Protein AF-A0A6A8G3Y4-F1 (afdb_monomer)

InterPro domains:
  IPR048687 Uncharacterized motility-related protein HVO_2248-like [PF21535] (14-264)

Foldseek 3Di:
DDDDPPDCPADCVLLPQKKKKFFQADLVSLQVVLVVLLLLLVLLLQLLVLLLDLVHANLVSVVSSLVSVLVVLVVVLCVLPNPCLVVLCVCVVVVVDDDQSNSVSSNSVNLSVVSVCQSPDAFKKFKWKWKFALTIIIIRTWIKGGFFWPAKQKAFGLVLDPDDDDPVVSVVVSVRRSVSSNVVSVVSNVLSVLSCVQSPNPVPDDSVNNRIWIKIKMWHHHRGMIIIDMDTDTDDNPPDPDGDDRIGMDGHDVSVVVCCVRIHDPPMDID

pLDDT: mean 90.04, std 11.28, range [30.64, 98.56]

Nearest PDB structures (foldseek):
  2yin-assembly1_B  TM=1.792E-01  e=3.683E+00  Homo sapiens

Organism: NCBI:txid2666143

Structure (mmCIF, N/CA/C/O backbone):
data_AF-A0A6A8G3Y4-F1
#
_entry.id   AF-A0A6A8G3Y4-F1
#
loop_
_atom_site.group_PDB
_atom_site.id
_atom_site.type_symbol
_atom_site.label_atom_id
_atom_site.label_alt_id
_atom_site.label_comp_id
_atom_site.label_asym_id
_atom_site.label_entity_id
_atom_site.label_seq_id
_atom_site.pdbx_PDB_ins_code
_atom_site.Cartn_x
_atom_site.Cartn_y
_atom_site.Cartn_z
_atom_site.occupancy
_atom_site.B_iso_or_equiv
_atom_site.auth_seq_id
_atom_site.auth_comp_id
_atom_site.auth_asym_id
_atom_site.auth_atom_id
_atom_site.pdbx_PDB_model_num
ATOM 1 N N . MET A 1 1 ? 22.572 -28.508 24.558 1.00 32.47 1 MET A N 1
ATOM 2 C CA . MET A 1 1 ? 21.225 -27.912 24.618 1.00 32.47 1 MET A CA 1
ATOM 3 C C . MET A 1 1 ? 21.315 -26.606 23.850 1.00 32.47 1 MET A C 1
ATOM 5 O O . MET A 1 1 ? 21.661 -25.589 24.430 1.00 32.47 1 MET A O 1
ATOM 9 N N . SER A 1 2 ? 21.195 -26.689 22.527 1.00 31.45 2 SER A N 1
ATOM 10 C CA . SER A 1 2 ? 21.114 -25.537 21.627 1.00 31.45 2 SER A CA 1
ATOM 11 C C . SER A 1 2 ? 19.668 -25.547 21.175 1.00 31.45 2 SER A C 1
ATOM 13 O O . SER A 1 2 ? 19.259 -26.529 20.563 1.00 31.45 2 SER A O 1
ATOM 15 N N . GLY A 1 3 ? 18.890 -24.571 21.634 1.00 30.64 3 GLY A N 1
ATOM 16 C CA . GLY A 1 3 ? 17.479 -24.467 21.294 1.00 30.64 3 GLY A CA 1
ATOM 17 C C . GLY A 1 3 ? 17.342 -24.213 19.803 1.00 30.64 3 GLY A C 1
ATOM 18 O O . GLY A 1 3 ? 17.941 -23.266 19.290 1.00 30.64 3 GLY A O 1
ATOM 19 N N . ASP A 1 4 ? 16.574 -25.064 19.133 1.00 33.06 4 ASP A N 1
ATOM 20 C CA . ASP A 1 4 ? 15.875 -24.657 17.926 1.00 33.06 4 ASP A CA 1
ATOM 21 C C . ASP A 1 4 ? 15.003 -23.469 18.338 1.00 33.06 4 ASP A C 1
ATOM 23 O O . ASP A 1 4 ? 14.060 -23.614 19.113 1.00 33.06 4 ASP A O 1
ATOM 27 N N . ARG A 1 5 ? 15.383 -22.261 17.914 1.00 38.22 5 ARG A N 1
ATOM 28 C CA . ARG A 1 5 ? 14.428 -21.158 17.857 1.00 38.22 5 ARG A CA 1
ATOM 29 C C . ARG A 1 5 ? 13.415 -21.588 16.809 1.00 38.22 5 ARG A C 1
ATOM 31 O O . ARG A 1 5 ? 13.774 -21.635 15.635 1.00 38.22 5 ARG A O 1
ATOM 38 N N . GLU A 1 6 ? 12.212 -21.955 17.239 1.00 40.12 6 GLU A N 1
ATOM 39 C CA . GLU A 1 6 ? 11.069 -22.118 16.346 1.00 40.12 6 GLU A CA 1
ATOM 40 C C . GLU A 1 6 ? 10.966 -20.847 15.506 1.00 40.12 6 GLU A C 1
ATOM 42 O O . GLU A 1 6 ? 10.698 -19.751 15.995 1.00 40.12 6 GLU A O 1
ATOM 47 N N . GLN A 1 7 ? 11.345 -20.981 14.241 1.00 48.75 7 GLN A N 1
ATOM 48 C CA . GLN A 1 7 ? 11.255 -19.915 13.270 1.00 48.75 7 GLN A CA 1
ATOM 49 C C . GLN A 1 7 ? 9.767 -19.742 12.984 1.00 48.75 7 GLN A C 1
ATOM 51 O O . GLN A 1 7 ? 9.118 -20.707 12.586 1.00 48.75 7 GLN A O 1
ATOM 56 N N . PHE A 1 8 ? 9.226 -18.546 13.227 1.00 50.09 8 PHE A N 1
ATOM 57 C CA . PHE A 1 8 ? 7.860 -18.204 12.839 1.00 50.09 8 PHE A CA 1
ATOM 58 C C . PHE A 1 8 ? 7.686 -18.517 11.345 1.00 50.09 8 PHE A C 1
ATOM 60 O O . PHE A 1 8 ? 8.257 -17.845 10.484 1.00 50.09 8 PHE A O 1
ATOM 67 N N . ASN A 1 9 ? 6.961 -19.596 11.056 1.00 55.59 9 ASN A N 1
ATOM 68 C CA . ASN A 1 9 ? 6.549 -19.974 9.714 1.00 55.59 9 ASN A CA 1
ATOM 69 C C . ASN A 1 9 ? 5.182 -19.331 9.532 1.00 55.59 9 ASN A C 1
ATOM 71 O O . ASN A 1 9 ? 4.201 -19.870 10.029 1.00 55.59 9 ASN A O 1
ATOM 75 N N . GLY A 1 10 ? 5.171 -18.146 8.926 1.00 58.34 10 GLY A N 1
ATOM 76 C CA . GLY A 1 10 ? 4.015 -17.261 8.849 1.00 58.34 10 GLY A CA 1
ATOM 77 C C . GLY A 1 10 ? 2.659 -17.920 8.584 1.00 58.34 10 GLY A C 1
ATOM 78 O O . GLY A 1 10 ? 2.563 -18.928 7.882 1.00 58.34 10 GLY A O 1
ATOM 79 N N . ASP A 1 11 ? 1.602 -17.317 9.124 1.00 70.31 11 ASP A N 1
ATOM 80 C CA . ASP A 1 11 ? 0.221 -17.756 8.939 1.00 70.31 11 ASP A CA 1
ATOM 81 C C . ASP A 1 11 ? -0.533 -16.757 8.062 1.00 70.31 11 ASP A C 1
ATOM 83 O O . ASP A 1 11 ? -1.009 -15.724 8.528 1.00 70.31 11 ASP A O 1
ATOM 87 N N . ALA A 1 12 ? -0.669 -17.084 6.773 1.00 74.12 12 ALA A N 1
ATOM 88 C CA . ALA A 1 12 ? -1.392 -16.262 5.799 1.00 74.12 12 ALA A CA 1
ATOM 89 C C . ALA A 1 12 ? -2.824 -15.925 6.240 1.00 74.12 12 ALA A C 1
ATOM 91 O O . ALA A 1 12 ? -3.366 -14.887 5.856 1.00 74.12 12 ALA A O 1
ATOM 92 N N . SER A 1 13 ? -3.443 -16.807 7.032 1.00 80.19 13 SER A N 1
ATOM 93 C CA . SER A 1 13 ? -4.865 -16.726 7.346 1.00 80.19 13 SER A CA 1
ATOM 94 C C . SER A 1 13 ? -5.228 -15.475 8.142 1.00 80.19 13 SER A C 1
ATOM 96 O O . SER A 1 13 ? -6.345 -14.986 8.002 1.00 80.19 13 SER A O 1
ATOM 98 N N . VAL A 1 14 ? -4.283 -14.899 8.899 1.00 85.31 14 VAL A N 1
ATOM 99 C CA . VAL A 1 14 ? -4.509 -13.644 9.634 1.00 85.31 14 VAL A CA 1
ATOM 100 C C . VAL A 1 14 ? -4.678 -12.442 8.697 1.00 85.31 14 VAL A C 1
ATOM 102 O O . VAL A 1 14 ? -5.330 -11.466 9.061 1.00 85.31 14 VAL A O 1
ATOM 105 N N . LEU A 1 15 ? -4.096 -12.494 7.494 1.00 88.50 15 LEU A N 1
ATOM 106 C CA . LEU A 1 15 ? -4.244 -11.451 6.474 1.00 88.50 15 LEU A CA 1
ATOM 107 C C . LEU A 1 15 ? -5.489 -11.672 5.615 1.00 88.50 15 LEU A C 1
ATOM 109 O O . LEU A 1 15 ? -6.121 -10.709 5.170 1.00 88.50 15 LEU A O 1
ATOM 113 N N . TYR A 1 16 ? -5.840 -12.937 5.384 1.00 88.06 16 TYR A N 1
ATOM 114 C CA . TYR A 1 16 ? -6.933 -13.308 4.502 1.00 88.06 16 TYR A CA 1
ATOM 115 C C . TYR A 1 16 ? -8.250 -12.664 4.953 1.00 88.06 16 TYR A C 1
ATOM 117 O O . TYR A 1 16 ? -8.682 -12.807 6.097 1.00 88.06 16 TYR A O 1
ATOM 125 N N . GLN A 1 17 ? -8.870 -11.908 4.041 1.00 87.94 17 GLN A N 1
ATOM 126 C CA . GLN A 1 17 ? -10.138 -11.195 4.254 1.00 87.94 17 GLN A CA 1
ATOM 127 C C . GLN A 1 17 ? -10.188 -10.324 5.523 1.00 87.94 17 GLN A C 1
ATOM 129 O O . GLN A 1 17 ? -11.267 -10.046 6.046 1.00 87.94 17 GLN A O 1
ATOM 134 N N . THR A 1 18 ? -9.037 -9.833 5.987 1.00 95.12 18 THR A N 1
ATOM 135 C CA . THR A 1 18 ? -8.936 -9.057 7.226 1.00 95.12 18 THR A CA 1
ATOM 136 C C . THR A 1 18 ? -8.264 -7.709 6.981 1.00 95.12 18 THR A C 1
ATOM 138 O O . THR A 1 18 ? -7.327 -7.577 6.193 1.00 95.12 18 THR A O 1
ATOM 141 N N . ALA A 1 19 ? -8.734 -6.670 7.664 1.00 97.25 19 ALA A N 1
ATOM 142 C CA . ALA A 1 19 ? -8.151 -5.335 7.637 1.00 97.25 19 ALA A CA 1
ATOM 143 C C . ALA A 1 19 ? -7.933 -4.810 9.056 1.00 97.25 19 ALA A C 1
ATOM 145 O O . ALA A 1 19 ? -8.657 -5.165 9.984 1.00 97.25 19 ALA A O 1
ATOM 146 N N . VAL A 1 20 ? -6.979 -3.896 9.223 1.00 97.75 20 VAL A N 1
ATOM 147 C CA . VAL A 1 20 ? -6.830 -3.155 10.481 1.00 97.75 20 VAL A CA 1
ATOM 148 C C . VAL A 1 20 ? -7.584 -1.837 10.375 1.00 97.75 20 VAL A C 1
ATOM 150 O O . VAL A 1 20 ? -7.163 -0.962 9.618 1.00 97.75 20 VAL A O 1
ATOM 153 N N . ARG A 1 21 ? -8.650 -1.663 11.164 1.00 97.94 21 ARG A N 1
ATOM 154 C CA . ARG A 1 21 ? -9.316 -0.366 11.365 1.00 97.94 21 ARG A CA 1
ATOM 155 C C . ARG A 1 21 ? -8.597 0.396 12.473 1.00 97.94 21 ARG A C 1
ATOM 157 O O . ARG A 1 21 ? -8.452 -0.110 13.584 1.00 97.94 21 ARG A O 1
ATOM 164 N N . THR A 1 22 ? -8.143 1.606 12.176 1.00 97.38 22 THR A N 1
ATOM 165 C CA . THR A 1 22 ? -7.403 2.483 13.091 1.00 97.38 22 THR A CA 1
ATOM 166 C C . THR A 1 22 ? -8.214 3.747 13.360 1.00 97.38 22 THR A C 1
ATOM 168 O O . THR A 1 22 ? -8.649 4.363 12.391 1.00 97.38 22 THR A O 1
ATOM 171 N N . PRO A 1 23 ? -8.418 4.141 14.627 1.00 97.44 23 PRO A N 1
ATOM 172 C CA . PRO A 1 23 ? -9.169 5.345 14.972 1.00 97.44 23 PRO A CA 1
ATOM 173 C C . PRO A 1 23 ? -8.403 6.626 14.601 1.00 97.44 23 PRO A C 1
ATOM 175 O O . PRO A 1 23 ? -7.175 6.653 14.681 1.00 97.44 23 PRO A O 1
ATOM 178 N N . LEU A 1 24 ? -9.140 7.686 14.269 1.00 95.69 24 LEU A N 1
ATOM 179 C CA . LEU A 1 24 ? -8.673 9.065 14.076 1.00 95.69 24 LEU A CA 1
ATOM 180 C C . LEU A 1 24 ? -9.493 10.015 14.977 1.00 95.69 24 LEU A C 1
ATOM 182 O O . LEU A 1 24 ? -10.271 10.831 14.487 1.00 95.69 24 LEU A O 1
ATOM 186 N N . PRO A 1 25 ? -9.406 9.877 16.314 1.00 92.94 25 PRO A N 1
ATOM 187 C CA . PRO A 1 25 ? -10.318 10.558 17.232 1.00 92.94 25 PRO A CA 1
ATOM 188 C C . PRO A 1 25 ? -9.998 12.046 17.413 1.00 92.94 25 PRO A C 1
ATOM 190 O O . PRO A 1 25 ? -10.835 12.789 17.931 1.00 92.94 25 PRO A O 1
ATOM 193 N N . THR A 1 26 ? -8.791 12.488 17.044 1.00 93.06 26 THR A N 1
ATOM 194 C CA . THR A 1 26 ? -8.351 13.875 17.210 1.00 93.06 26 THR A CA 1
ATOM 195 C C . THR A 1 26 ? -7.749 14.457 15.928 1.00 93.06 26 THR A C 1
ATOM 197 O O . THR A 1 26 ? -7.245 13.712 15.088 1.00 93.06 26 THR A O 1
ATOM 200 N N . PRO A 1 27 ? -7.713 15.798 15.790 1.00 91.94 27 PRO A N 1
ATOM 201 C CA . PRO A 1 27 ? -7.002 16.449 14.689 1.00 91.94 27 PRO A CA 1
ATOM 202 C C . PRO A 1 27 ? -5.505 16.109 14.617 1.00 91.94 27 PRO A C 1
ATOM 204 O O . PRO A 1 27 ? -4.915 16.186 13.546 1.00 91.94 27 PRO A O 1
ATOM 207 N N . ASP A 1 28 ? -4.872 15.742 15.735 1.00 94.81 28 ASP A N 1
ATOM 208 C CA . ASP A 1 28 ? -3.467 15.323 15.722 1.00 94.81 28 ASP A CA 1
ATOM 209 C C . ASP A 1 28 ? -3.311 13.922 15.115 1.00 94.81 28 ASP A C 1
ATOM 211 O O . ASP A 1 28 ? -2.382 13.696 14.344 1.00 94.81 28 ASP A O 1
ATOM 215 N N . ASP A 1 29 ? -4.250 13.007 15.377 1.00 94.19 29 ASP A N 1
ATOM 216 C CA . ASP A 1 29 ? -4.265 11.684 14.737 1.00 94.19 29 ASP A CA 1
ATOM 217 C C . ASP A 1 29 ? -4.484 11.803 13.221 1.00 94.19 29 ASP A C 1
ATOM 219 O O . ASP A 1 29 ? -3.847 11.099 12.435 1.00 94.19 29 ASP A O 1
ATOM 223 N N . GLU A 1 30 ? -5.334 12.745 12.808 1.00 94.88 30 GLU A N 1
ATOM 224 C CA . GLU A 1 30 ? -5.560 13.097 11.404 1.00 94.88 30 GLU A CA 1
ATOM 225 C C . GLU A 1 30 ? -4.282 13.587 10.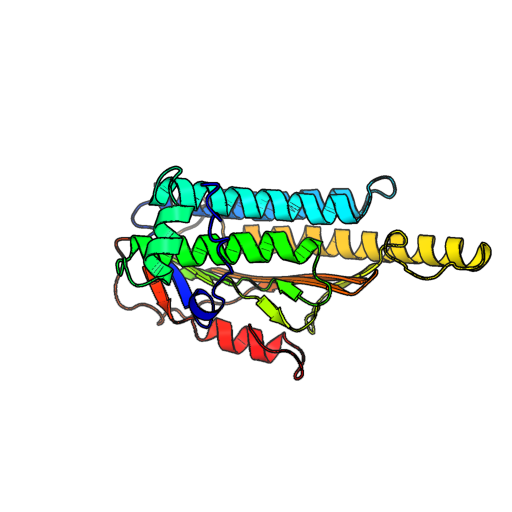712 1.00 94.88 30 GLU A C 1
ATOM 227 O O . GLU A 1 30 ? -3.956 13.139 9.609 1.00 94.88 30 GLU A O 1
ATOM 232 N N . ARG A 1 31 ? -3.515 14.465 11.374 1.00 95.50 31 ARG A N 1
ATOM 233 C CA . ARG A 1 31 ? -2.219 14.937 10.860 1.00 95.50 31 ARG A CA 1
ATOM 234 C C . ARG A 1 31 ? -1.212 13.804 10.749 1.00 95.50 31 ARG A C 1
ATOM 236 O O . ARG A 1 31 ? -0.569 13.681 9.714 1.00 95.50 31 ARG A O 1
ATOM 243 N N . VAL A 1 32 ? -1.112 12.945 11.764 1.00 94.56 32 VAL A N 1
ATOM 244 C CA . VAL A 1 32 ? -0.204 11.786 11.736 1.00 94.56 32 VAL A CA 1
ATOM 245 C C . VAL A 1 32 ? -0.565 10.832 10.595 1.00 94.56 32 VAL A C 1
ATOM 247 O O . VAL A 1 32 ? 0.324 10.308 9.919 1.00 94.56 32 VAL A O 1
ATOM 250 N N . PHE A 1 33 ? -1.857 10.609 10.340 1.00 95.00 33 PHE A N 1
ATOM 251 C CA . PHE A 1 33 ? -2.290 9.804 9.202 1.00 95.00 33 PHE A CA 1
ATOM 252 C C . PHE A 1 33 ? -1.923 10.455 7.864 1.00 95.00 33 PHE A C 1
ATOM 254 O O . PHE A 1 33 ? -1.339 9.785 7.012 1.00 95.00 33 PHE A O 1
ATOM 261 N N . HIS A 1 34 ? -2.183 11.754 7.701 1.00 95.94 34 HIS A N 1
ATOM 262 C CA . HIS A 1 34 ? -1.763 12.507 6.518 1.00 95.94 34 HIS A CA 1
ATOM 263 C C . HIS A 1 34 ? -0.242 12.438 6.299 1.00 95.94 34 HIS A C 1
ATOM 265 O O . HIS A 1 34 ? 0.199 12.081 5.210 1.00 95.94 34 HIS A O 1
ATOM 271 N N . GLU A 1 35 ? 0.569 12.691 7.330 1.00 95.69 35 GLU A N 1
ATOM 272 C CA . GLU A 1 35 ? 2.035 12.602 7.266 1.00 95.69 35 GLU A CA 1
ATOM 273 C C . GLU A 1 35 ? 2.502 11.207 6.837 1.00 95.69 35 GLU A C 1
ATOM 275 O O . GLU A 1 35 ? 3.422 11.071 6.029 1.00 95.69 35 GLU A O 1
ATOM 280 N N . ASN A 1 36 ? 1.857 10.150 7.336 1.00 94.00 36 ASN A N 1
ATOM 281 C CA . ASN A 1 36 ? 2.142 8.789 6.892 1.00 94.00 36 ASN A CA 1
ATOM 282 C C . ASN A 1 36 ? 1.841 8.613 5.394 1.00 94.00 36 ASN A C 1
ATOM 284 O O . ASN A 1 36 ? 2.672 8.074 4.667 1.00 94.00 36 ASN A O 1
ATOM 288 N N . MET A 1 37 ? 0.709 9.124 4.906 1.00 96.06 37 MET A N 1
ATOM 289 C CA . MET A 1 37 ? 0.379 9.057 3.479 1.00 96.06 37 MET A CA 1
ATOM 290 C C . MET A 1 37 ? 1.317 9.908 2.611 1.00 96.06 37 MET A C 1
ATOM 292 O O . MET A 1 37 ? 1.676 9.474 1.516 1.00 96.06 37 MET A O 1
ATOM 296 N N . MET A 1 38 ? 1.804 11.051 3.106 1.00 96.75 38 MET A N 1
ATOM 297 C CA . MET A 1 38 ? 2.841 11.832 2.418 1.00 96.75 38 MET A CA 1
ATOM 298 C C . MET A 1 38 ? 4.157 11.061 2.332 1.00 96.75 38 MET A C 1
ATOM 300 O O . MET A 1 38 ? 4.754 11.011 1.263 1.00 96.75 38 MET A O 1
ATOM 304 N N . ASN A 1 39 ? 4.564 10.361 3.396 1.00 93.81 39 ASN A N 1
ATOM 305 C CA . ASN A 1 39 ? 5.751 9.502 3.352 1.00 93.81 39 ASN A CA 1
ATOM 306 C C . ASN A 1 39 ? 5.625 8.386 2.298 1.00 93.81 39 ASN A C 1
ATOM 308 O O . ASN A 1 39 ? 6.615 8.045 1.650 1.00 93.81 39 ASN A O 1
ATOM 312 N N . VAL A 1 40 ? 4.424 7.823 2.105 1.00 93.44 40 VAL A N 1
ATOM 313 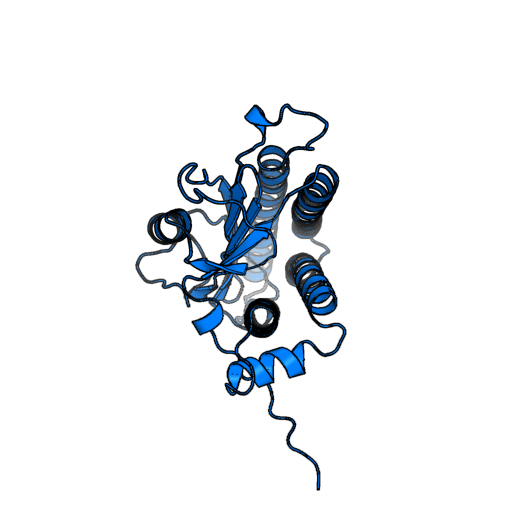C CA . VAL A 1 40 ? 4.165 6.841 1.036 1.00 93.44 40 VAL A CA 1
ATOM 314 C C . VAL A 1 40 ? 4.273 7.502 -0.342 1.00 93.44 40 VAL A C 1
ATOM 316 O O . VAL A 1 40 ? 4.925 6.948 -1.227 1.00 93.44 40 VAL A O 1
ATOM 319 N N . ALA A 1 41 ? 3.687 8.687 -0.531 1.00 96.31 41 ALA A N 1
ATOM 320 C CA . ALA A 1 41 ? 3.788 9.431 -1.788 1.00 96.31 41 ALA A CA 1
ATOM 321 C C . ALA A 1 41 ? 5.248 9.783 -2.133 1.00 96.31 41 ALA A C 1
ATOM 323 O O . ALA A 1 41 ? 5.703 9.514 -3.246 1.00 96.31 41 ALA A O 1
ATOM 324 N N . ASP A 1 42 ? 6.005 10.294 -1.164 1.00 95.81 42 ASP A N 1
ATOM 325 C CA . ASP A 1 42 ? 7.412 10.671 -1.319 1.00 95.81 42 ASP A CA 1
ATOM 326 C C . ASP A 1 42 ? 8.292 9.450 -1.630 1.00 95.81 42 ASP A C 1
ATOM 328 O O . ASP A 1 42 ? 9.187 9.522 -2.473 1.00 95.81 42 ASP A O 1
ATOM 332 N N . ALA A 1 43 ? 8.015 8.295 -1.011 1.00 92.88 43 ALA A N 1
ATOM 333 C CA . ALA A 1 43 ? 8.700 7.043 -1.334 1.00 92.88 43 ALA A CA 1
ATOM 334 C C . ALA A 1 43 ? 8.484 6.633 -2.800 1.00 92.88 43 ALA A C 1
ATOM 336 O O . ALA A 1 43 ? 9.425 6.186 -3.464 1.00 92.88 43 ALA A O 1
ATOM 337 N N . ARG A 1 44 ? 7.271 6.826 -3.335 1.00 94.00 44 ARG A N 1
ATOM 338 C CA . ARG A 1 44 ? 6.988 6.566 -4.754 1.00 94.00 44 ARG A CA 1
ATOM 339 C C . ARG A 1 44 ? 7.703 7.551 -5.669 1.00 94.00 44 ARG A C 1
ATOM 341 O O . ARG A 1 44 ? 8.241 7.130 -6.689 1.00 94.00 44 ARG A O 1
ATOM 348 N N . GLU A 1 45 ? 7.754 8.834 -5.325 1.00 95.75 45 GLU A N 1
ATOM 349 C CA . GLU A 1 45 ? 8.499 9.819 -6.121 1.00 95.75 45 GLU A CA 1
ATOM 350 C C . GLU A 1 45 ? 9.993 9.529 -6.144 1.00 95.75 45 GLU A C 1
ATOM 352 O O . GLU A 1 45 ? 10.590 9.531 -7.221 1.00 95.75 45 GLU A O 1
ATOM 357 N N . GLN A 1 46 ? 10.575 9.185 -4.995 1.00 95.25 46 GLN A N 1
ATOM 358 C CA . GLN A 1 46 ? 11.966 8.754 -4.918 1.00 95.25 46 GLN A CA 1
ATOM 359 C C . GLN A 1 46 ? 12.207 7.527 -5.809 1.00 95.25 46 GLN A C 1
ATOM 361 O O . GLN A 1 46 ? 13.161 7.506 -6.586 1.00 95.25 46 GLN A O 1
ATOM 366 N N . ARG A 1 47 ? 11.320 6.522 -5.765 1.00 94.62 47 ARG A N 1
ATOM 367 C CA . ARG A 1 47 ? 11.398 5.359 -6.664 1.00 94.62 47 ARG A CA 1
ATOM 368 C C . ARG A 1 47 ? 11.306 5.769 -8.134 1.00 94.62 47 ARG A C 1
ATOM 370 O O . ARG A 1 47 ? 12.041 5.231 -8.955 1.00 94.62 47 ARG A O 1
ATOM 377 N N . ALA A 1 48 ? 10.433 6.709 -8.488 1.00 96.06 48 ALA A N 1
ATOM 378 C CA . ALA A 1 48 ? 10.327 7.215 -9.854 1.00 96.06 48 ALA A CA 1
ATOM 379 C C . ALA A 1 48 ? 11.603 7.936 -10.318 1.00 96.06 48 ALA A C 1
ATOM 381 O O . ALA A 1 48 ? 12.001 7.793 -11.471 1.00 96.06 48 ALA A O 1
ATOM 382 N N . GLU A 1 49 ? 12.254 8.706 -9.447 1.00 96.56 49 GLU A N 1
ATOM 383 C CA . GLU A 1 49 ? 13.551 9.324 -9.743 1.00 96.56 49 GLU A CA 1
ATOM 384 C C . GLU A 1 49 ? 14.627 8.268 -9.993 1.00 96.56 49 GLU A C 1
ATOM 386 O O . GLU A 1 49 ? 15.306 8.333 -11.015 1.00 96.56 49 GLU A O 1
ATOM 391 N N . MET A 1 50 ? 14.707 7.255 -9.128 1.00 95.38 50 MET A N 1
ATOM 392 C CA . MET A 1 50 ? 15.648 6.142 -9.274 1.00 95.38 50 MET A CA 1
ATOM 393 C C . MET A 1 50 ? 15.391 5.321 -10.546 1.00 95.38 50 MET A C 1
ATOM 395 O O . MET A 1 50 ? 16.334 4.980 -11.242 1.00 95.38 50 MET A O 1
ATOM 399 N N . LEU A 1 51 ? 14.129 5.049 -10.901 1.00 94.12 51 LEU A N 1
ATOM 400 C CA . LEU A 1 51 ? 13.772 4.338 -12.140 1.00 94.12 51 LEU A CA 1
ATOM 401 C C . LEU A 1 51 ? 14.101 5.130 -13.416 1.00 94.12 51 LEU A C 1
ATOM 403 O O . LEU A 1 51 ? 14.245 4.547 -14.487 1.00 94.12 51 LEU A O 1
ATOM 407 N N . ALA A 1 52 ? 14.161 6.460 -13.338 1.00 94.88 52 ALA A N 1
ATOM 408 C CA . ALA A 1 52 ? 14.508 7.299 -14.483 1.00 94.88 52 ALA A CA 1
ATOM 409 C C . ALA A 1 52 ? 16.028 7.418 -14.698 1.00 94.88 52 ALA A C 1
ATOM 411 O O . ALA A 1 52 ? 16.446 7.851 -15.782 1.00 94.88 52 ALA A O 1
ATOM 412 N N . ASP A 1 53 ? 16.823 7.066 -13.685 1.00 94.19 53 ASP A N 1
ATOM 413 C CA . ASP A 1 53 ? 18.279 7.144 -13.687 1.00 94.19 53 ASP A CA 1
ATOM 414 C C . ASP A 1 53 ? 18.892 5.834 -14.219 1.00 94.19 53 ASP A C 1
ATOM 416 O O . ASP A 1 53 ? 18.802 4.801 -13.557 1.00 94.19 53 ASP A O 1
ATOM 420 N N . PRO A 1 54 ? 19.523 5.842 -15.409 1.00 89.38 54 PRO A N 1
ATOM 421 C CA . PRO A 1 54 ? 20.124 4.640 -15.983 1.00 89.38 54 PRO A CA 1
ATOM 422 C C . PRO A 1 54 ? 21.335 4.118 -15.194 1.00 89.38 54 PRO A C 1
ATOM 424 O O . PRO A 1 54 ? 21.743 2.984 -15.429 1.00 89.38 54 PRO A O 1
ATOM 427 N N . ASP A 1 55 ? 21.918 4.923 -14.301 1.00 91.25 55 ASP A N 1
ATOM 428 C CA . ASP A 1 55 ? 23.065 4.526 -13.479 1.00 91.25 55 ASP A CA 1
ATOM 429 C C . ASP A 1 55 ? 22.631 3.858 -12.158 1.00 91.25 55 ASP A C 1
ATOM 431 O O . ASP A 1 55 ? 23.472 3.351 -11.408 1.00 91.25 55 ASP A O 1
ATOM 435 N N . VAL A 1 56 ? 21.326 3.837 -11.861 1.00 91.75 56 VAL A N 1
ATOM 436 C CA . VAL A 1 56 ? 20.763 3.191 -10.671 1.00 91.75 56 VAL A CA 1
ATOM 437 C C . VAL A 1 56 ? 20.225 1.803 -11.035 1.00 91.75 56 VAL A C 1
ATOM 439 O O . VAL A 1 56 ? 19.325 1.692 -11.869 1.00 91.75 56 VAL A O 1
ATOM 442 N N . PRO A 1 57 ? 20.700 0.723 -10.381 1.00 89.56 57 PRO A N 1
ATOM 443 C CA . PRO A 1 57 ? 20.140 -0.608 -10.577 1.00 89.56 57 PRO A CA 1
ATOM 444 C C . PRO A 1 57 ? 18.646 -0.637 -10.247 1.00 89.56 57 PRO A C 1
ATOM 446 O O . PRO A 1 57 ? 18.220 -0.182 -9.181 1.00 89.56 57 PRO A O 1
ATOM 449 N N . LEU A 1 58 ? 17.840 -1.236 -11.126 1.00 87.06 58 LEU A N 1
ATOM 450 C CA . LEU A 1 58 ? 16.385 -1.293 -10.952 1.00 87.06 58 LEU A CA 1
ATOM 451 C C . LEU A 1 58 ? 15.992 -1.953 -9.624 1.00 87.06 58 LEU A C 1
ATOM 453 O O . LEU A 1 58 ? 15.046 -1.506 -8.971 1.00 87.06 58 LEU A O 1
ATOM 457 N N . LEU A 1 59 ? 16.726 -2.988 -9.200 1.00 86.19 59 LEU A N 1
ATOM 458 C CA . LEU A 1 59 ? 16.469 -3.655 -7.923 1.00 86.19 59 LEU A CA 1
ATOM 459 C C . LEU A 1 59 ? 16.627 -2.696 -6.741 1.00 86.19 59 LEU A C 1
ATOM 461 O O . LEU A 1 59 ? 15.777 -2.702 -5.861 1.00 86.19 59 LEU A O 1
ATOM 465 N N . ALA A 1 60 ? 17.625 -1.809 -6.767 1.00 88.94 60 ALA A N 1
ATOM 466 C CA . ALA A 1 60 ? 17.814 -0.814 -5.715 1.00 88.94 60 ALA A CA 1
ATOM 467 C C . ALA A 1 60 ? 16.628 0.164 -5.644 1.00 88.94 60 ALA A C 1
ATOM 469 O O . ALA A 1 60 ? 16.153 0.486 -4.556 1.00 88.94 60 ALA A O 1
ATOM 470 N N . ALA A 1 61 ? 16.096 0.594 -6.795 1.00 88.25 61 ALA A N 1
ATOM 471 C CA . ALA A 1 61 ? 14.888 1.424 -6.847 1.00 88.25 61 ALA A CA 1
ATOM 472 C C . ALA A 1 61 ? 13.660 0.703 -6.263 1.00 88.25 61 ALA A C 1
ATOM 474 O O . ALA A 1 61 ? 12.814 1.314 -5.609 1.00 88.25 61 ALA A O 1
ATOM 475 N N . TYR A 1 62 ? 13.557 -0.605 -6.503 1.00 82.75 62 TYR A N 1
ATOM 476 C CA . TYR A 1 62 ? 12.468 -1.447 -6.016 1.00 82.75 62 TYR A CA 1
ATOM 477 C C . TYR A 1 62 ? 12.583 -1.776 -4.517 1.00 82.75 62 TYR A C 1
ATOM 479 O O . TYR A 1 62 ? 11.568 -1.832 -3.819 1.00 82.75 62 TYR A O 1
ATOM 487 N N . GLU A 1 63 ? 13.794 -1.986 -4.004 1.00 86.00 63 GLU A N 1
ATOM 488 C CA . GLU A 1 63 ? 14.069 -2.273 -2.591 1.00 86.00 63 GLU A CA 1
ATOM 489 C C . GLU A 1 63 ? 13.890 -1.033 -1.707 1.00 86.00 63 GLU A C 1
ATOM 491 O O . GLU A 1 63 ? 13.286 -1.142 -0.643 1.00 86.00 63 GLU A O 1
ATOM 496 N N . ALA A 1 64 ? 14.279 0.158 -2.176 1.00 86.62 64 ALA A N 1
ATOM 497 C CA . ALA A 1 64 ? 14.176 1.397 -1.397 1.00 86.62 64 ALA A CA 1
ATOM 498 C C . ALA A 1 64 ? 12.740 1.722 -0.929 1.00 86.62 64 ALA A C 1
ATOM 500 O O . ALA A 1 64 ? 12.527 2.158 0.204 1.00 86.62 64 ALA A O 1
ATOM 501 N N . GLU A 1 65 ? 11.726 1.499 -1.774 1.00 83.19 65 GLU A N 1
ATOM 502 C CA . GLU A 1 65 ? 10.322 1.685 -1.372 1.00 83.19 65 GLU A CA 1
ATOM 503 C C . GLU A 1 65 ? 9.877 0.616 -0.359 1.00 83.19 65 GLU A C 1
ATOM 505 O O . GLU A 1 65 ? 9.157 0.913 0.597 1.00 83.19 65 GLU A O 1
ATOM 510 N N . GLN A 1 66 ? 10.322 -0.629 -0.546 1.00 82.75 66 GLN A N 1
ATOM 511 C CA . GLN A 1 66 ? 9.976 -1.737 0.344 1.00 82.75 66 GLN A CA 1
ATOM 512 C C . GLN A 1 66 ? 10.587 -1.574 1.731 1.00 82.75 66 GLN A C 1
ATOM 514 O O . GLN A 1 66 ? 9.903 -1.845 2.714 1.00 82.75 66 GLN A O 1
ATOM 519 N N . GLU A 1 67 ? 11.825 -1.091 1.827 1.00 86.62 67 GLU A N 1
ATOM 520 C CA . GLU A 1 67 ? 12.476 -0.785 3.103 1.00 86.62 67 GLU A CA 1
ATOM 521 C C . GLU A 1 67 ? 11.676 0.253 3.897 1.00 86.62 67 GLU A C 1
ATOM 523 O O . GLU A 1 67 ? 11.379 0.039 5.072 1.00 86.62 67 GLU A O 1
ATOM 528 N N . ARG A 1 68 ? 11.220 1.332 3.249 1.00 86.06 68 ARG A N 1
ATOM 529 C CA . ARG A 1 68 ? 10.378 2.351 3.903 1.00 86.06 68 ARG A CA 1
ATOM 530 C C . ARG A 1 68 ? 9.049 1.782 4.397 1.00 86.06 68 ARG A C 1
ATOM 532 O O . ARG A 1 68 ? 8.594 2.130 5.489 1.00 86.06 68 ARG A O 1
ATOM 539 N N . LEU A 1 69 ? 8.424 0.907 3.610 1.00 85.81 69 LEU A N 1
ATOM 540 C CA . LEU A 1 69 ? 7.199 0.229 4.021 1.00 85.81 69 LEU A CA 1
ATOM 541 C C . LEU A 1 69 ? 7.458 -0.707 5.210 1.00 85.81 69 LEU A C 1
ATOM 543 O O . LEU A 1 69 ? 6.728 -0.648 6.198 1.00 85.81 69 LEU A O 1
ATOM 547 N N . ALA A 1 70 ? 8.515 -1.517 5.150 1.00 87.50 70 ALA A N 1
ATOM 548 C CA . ALA A 1 70 ? 8.918 -2.418 6.224 1.00 87.50 70 ALA A CA 1
ATOM 549 C C . ALA A 1 70 ? 9.182 -1.655 7.533 1.00 87.50 70 ALA A C 1
ATOM 551 O O . ALA A 1 70 ? 8.651 -2.028 8.579 1.00 87.50 70 ALA A O 1
ATOM 552 N N . GLU A 1 71 ? 9.895 -0.527 7.474 1.00 89.69 71 GLU A N 1
ATOM 553 C CA . GLU A 1 71 ? 10.116 0.341 8.635 1.00 89.69 71 GLU A CA 1
ATOM 554 C C . GLU A 1 71 ? 8.807 0.846 9.258 1.00 89.69 71 GLU A C 1
ATOM 556 O O . GLU A 1 71 ? 8.699 0.930 10.483 1.00 89.69 71 GLU A O 1
ATOM 561 N N . SER A 1 72 ? 7.803 1.188 8.444 1.00 88.50 72 SER A N 1
ATOM 562 C CA . SER A 1 72 ? 6.493 1.633 8.941 1.00 88.50 72 SER A CA 1
ATOM 563 C C . SER A 1 72 ? 5.789 0.525 9.735 1.00 88.50 72 SER A C 1
ATOM 565 O O . SER A 1 72 ? 5.274 0.765 10.833 1.00 88.50 72 SER A O 1
ATOM 567 N N . PHE A 1 73 ? 5.846 -0.713 9.236 1.00 90.81 73 PHE A N 1
ATOM 568 C CA . PHE A 1 73 ? 5.298 -1.887 9.918 1.00 90.81 73 PHE A CA 1
ATOM 569 C C . PHE A 1 73 ? 6.063 -2.197 11.210 1.00 90.81 73 PHE A C 1
ATOM 571 O O . PHE A 1 73 ? 5.441 -2.384 12.256 1.00 90.81 73 PHE A O 1
ATOM 578 N N . GLU A 1 74 ? 7.397 -2.158 11.186 1.00 91.88 74 GLU A N 1
ATOM 579 C CA . GLU A 1 74 ? 8.228 -2.352 12.380 1.00 91.88 74 GLU A CA 1
ATOM 580 C C . GLU A 1 74 ? 7.951 -1.309 13.465 1.00 91.88 74 GLU A C 1
ATOM 582 O O . GLU A 1 74 ? 7.808 -1.653 14.640 1.00 91.88 74 GLU A O 1
ATOM 587 N N . ARG A 1 75 ? 7.848 -0.026 13.098 1.00 90.88 75 ARG A N 1
ATOM 588 C CA . ARG A 1 75 ? 7.509 1.044 14.052 1.00 90.88 75 ARG A CA 1
ATOM 589 C C . ARG A 1 75 ? 6.160 0.777 14.709 1.00 90.88 75 ARG A C 1
ATOM 591 O O . ARG A 1 75 ? 6.017 0.984 15.915 1.00 90.88 75 ARG A O 1
ATOM 598 N N . ARG A 1 76 ? 5.188 0.284 13.941 1.00 90.69 76 ARG A N 1
ATOM 599 C CA . ARG A 1 76 ? 3.855 -0.046 14.449 1.00 90.69 76 ARG A CA 1
ATOM 600 C C . ARG A 1 76 ? 3.863 -1.259 15.376 1.00 90.69 76 ARG A C 1
ATOM 602 O O . ARG A 1 76 ? 3.241 -1.198 16.434 1.00 90.69 76 ARG A O 1
ATOM 609 N N . LEU A 1 77 ? 4.611 -2.305 15.033 1.00 93.94 77 LEU A N 1
ATOM 610 C CA . LEU A 1 77 ? 4.847 -3.464 15.900 1.00 93.94 77 LEU A CA 1
ATOM 611 C C . LEU A 1 77 ? 5.486 -3.038 17.230 1.00 93.94 77 LEU A C 1
ATOM 613 O O . LEU A 1 77 ? 4.951 -3.343 18.297 1.00 93.94 77 LEU A O 1
ATOM 617 N N . ARG A 1 78 ? 6.553 -2.229 17.181 1.00 93.31 78 ARG A N 1
ATOM 618 C CA . ARG A 1 78 ? 7.210 -1.693 18.387 1.00 93.31 78 ARG A CA 1
ATOM 619 C C . ARG A 1 78 ? 6.277 -0.830 19.232 1.00 93.31 78 ARG A C 1
ATOM 621 O O . ARG A 1 78 ? 6.352 -0.867 20.455 1.00 93.31 78 ARG A O 1
ATOM 628 N N . HIS A 1 79 ? 5.374 -0.074 18.613 1.00 90.50 79 HIS A N 1
ATOM 629 C CA . HIS A 1 79 ? 4.382 0.704 19.353 1.00 90.50 79 HIS A CA 1
ATOM 630 C C . HIS A 1 79 ? 3.349 -0.179 20.076 1.00 90.50 79 HIS A C 1
ATOM 632 O O . HIS A 1 79 ? 2.892 0.178 21.160 1.00 90.50 79 HIS A O 1
ATOM 638 N N . LEU A 1 80 ? 2.977 -1.326 19.499 1.00 90.94 80 LEU A N 1
ATOM 639 C CA . LEU A 1 80 ? 1.988 -2.237 20.084 1.00 90.94 80 LEU A CA 1
ATOM 640 C C . LEU A 1 80 ? 2.543 -3.047 21.261 1.00 90.94 80 LEU A C 1
ATOM 642 O O . LEU A 1 80 ? 1.830 -3.247 22.246 1.00 90.94 80 LEU A O 1
ATOM 646 N N . THR A 1 81 ? 3.780 -3.531 21.158 1.00 92.75 81 THR A N 1
ATOM 647 C CA . THR A 1 81 ? 4.323 -4.537 22.092 1.00 92.75 81 THR A CA 1
ATOM 648 C C . THR A 1 81 ? 5.748 -4.260 22.565 1.00 92.75 81 THR A C 1
ATOM 650 O O . THR A 1 81 ? 6.295 -5.064 23.310 1.00 92.75 81 THR A O 1
ATOM 653 N N . GLY A 1 82 ? 6.375 -3.158 22.150 1.00 92.38 82 GLY A N 1
ATOM 654 C CA . GLY A 1 82 ? 7.819 -2.981 22.308 1.00 92.38 82 GLY A CA 1
ATOM 655 C C . GLY A 1 82 ? 8.599 -3.941 21.407 1.00 92.38 82 GLY A C 1
ATOM 656 O O . GLY A 1 82 ? 8.091 -4.377 20.375 1.00 92.38 82 GLY A O 1
ATOM 657 N N . ASP A 1 83 ? 9.824 -4.285 21.797 1.00 92.50 83 ASP A N 1
ATOM 658 C CA . ASP A 1 83 ? 10.705 -5.156 21.004 1.00 92.50 83 ASP A CA 1
ATOM 659 C C . ASP A 1 83 ? 10.281 -6.641 21.011 1.00 92.50 83 ASP A C 1
ATOM 661 O O . ASP A 1 83 ? 10.782 -7.427 20.209 1.00 92.50 83 ASP A O 1
ATOM 665 N N . ASP A 1 84 ? 9.301 -7.014 21.841 1.00 93.50 84 ASP A N 1
ATOM 666 C CA . ASP A 1 84 ? 8.836 -8.396 22.028 1.00 93.50 84 ASP A CA 1
ATOM 667 C C . ASP A 1 84 ? 7.752 -8.822 21.009 1.00 93.50 84 ASP A C 1
ATOM 669 O O . ASP A 1 84 ? 7.046 -9.812 21.211 1.00 93.50 84 ASP A O 1
ATOM 673 N N . TYR A 1 85 ? 7.572 -8.084 19.903 1.00 93.62 85 TYR A N 1
ATOM 674 C CA . TYR A 1 85 ? 6.489 -8.342 18.938 1.00 93.62 85 TYR A CA 1
ATOM 675 C C . TYR A 1 85 ? 6.523 -9.757 18.340 1.00 93.62 85 TYR A C 1
ATOM 677 O O . TYR A 1 85 ? 5.467 -10.340 18.099 1.00 93.62 85 TYR A O 1
ATOM 685 N N . THR A 1 86 ? 7.708 -10.340 18.143 1.00 92.75 86 THR A N 1
ATOM 686 C CA . THR A 1 86 ? 7.837 -11.717 17.644 1.00 92.75 86 THR A CA 1
ATOM 687 C C . THR A 1 86 ? 7.285 -12.728 18.644 1.00 92.75 86 THR A C 1
ATOM 689 O O . THR A 1 86 ? 6.504 -13.594 18.263 1.00 92.75 86 THR A O 1
ATOM 692 N N . GLU A 1 87 ? 7.630 -12.597 19.928 1.00 94.50 87 GLU A N 1
ATOM 693 C CA . GLU A 1 87 ? 7.146 -13.503 20.979 1.00 94.50 87 GLU A CA 1
ATOM 694 C C . GLU A 1 87 ? 5.628 -13.381 21.154 1.00 94.50 87 GLU A C 1
ATOM 696 O O . GLU A 1 87 ? 4.928 -14.382 21.290 1.00 94.50 87 GLU A O 1
ATOM 701 N N . VAL A 1 88 ? 5.095 -12.157 21.080 1.00 95.31 88 VAL A N 1
ATOM 702 C CA . VAL A 1 88 ? 3.649 -11.915 21.170 1.00 95.31 88 VAL A CA 1
ATOM 703 C C . VAL A 1 88 ? 2.887 -12.524 19.989 1.00 95.31 88 VAL A C 1
ATOM 705 O O . VAL A 1 88 ? 1.809 -13.081 20.201 1.00 95.31 88 VAL A O 1
ATOM 708 N N . ALA A 1 89 ? 3.420 -12.431 18.767 1.00 93.81 89 ALA A N 1
ATOM 709 C CA . ALA A 1 89 ? 2.809 -13.044 17.589 1.00 93.81 89 ALA A CA 1
ATOM 710 C C . ALA A 1 89 ? 2.861 -14.578 17.636 1.00 93.81 89 ALA A C 1
ATOM 712 O O . ALA A 1 89 ? 1.868 -15.218 17.298 1.00 93.81 89 ALA A O 1
ATOM 713 N N . MET A 1 90 ? 3.977 -15.161 18.091 1.00 91.88 90 MET A N 1
ATOM 714 C CA . MET A 1 90 ? 4.102 -16.613 18.275 1.00 91.88 90 MET A CA 1
ATOM 715 C C . MET A 1 90 ? 3.097 -17.127 19.306 1.00 91.88 90 MET A C 1
ATOM 717 O O . MET A 1 90 ? 2.314 -18.013 18.993 1.00 91.88 90 MET A O 1
ATOM 721 N N . ALA A 1 91 ? 3.008 -16.481 20.474 1.00 93.88 91 ALA A N 1
ATOM 722 C CA . ALA A 1 91 ? 2.026 -16.850 21.494 1.00 93.88 91 ALA A CA 1
ATOM 723 C C . ALA A 1 91 ? 0.577 -16.778 20.975 1.00 93.88 91 ALA A C 1
ATOM 725 O O . ALA A 1 91 ? -0.267 -17.568 21.391 1.00 93.88 91 ALA A O 1
ATOM 726 N N . TYR A 1 92 ? 0.272 -15.836 20.072 1.00 93.88 92 TYR A N 1
ATOM 727 C CA . TYR A 1 92 ? -1.039 -15.776 19.421 1.00 93.88 92 TYR A CA 1
ATOM 728 C C . TYR A 1 92 ? -1.263 -16.956 18.468 1.00 93.88 92 TYR A C 1
ATOM 730 O O . TYR A 1 92 ? -2.299 -17.612 18.536 1.00 93.88 92 TYR A O 1
ATOM 738 N N . HIS A 1 93 ? -0.278 -17.260 17.621 1.00 89.12 93 HIS A N 1
ATOM 739 C CA . HIS A 1 93 ? -0.343 -18.375 16.676 1.00 89.12 93 HIS A CA 1
ATOM 740 C C . HIS A 1 93 ? -0.475 -19.739 17.374 1.00 89.12 93 HIS A C 1
ATOM 742 O O . HIS A 1 93 ? -1.282 -20.571 16.963 1.00 89.12 93 HIS A O 1
ATOM 748 N N . ASP A 1 94 ? 0.240 -19.935 18.482 1.00 90.81 94 ASP A N 1
ATOM 749 C CA . ASP A 1 94 ? 0.210 -21.173 19.269 1.00 90.81 94 ASP A CA 1
ATOM 750 C C . ASP A 1 94 ? -1.074 -21.318 20.116 1.00 90.81 94 ASP A C 1
ATOM 752 O O . ASP A 1 94 ? -1.282 -22.327 20.794 1.00 90.81 94 ASP A O 1
ATOM 756 N N . GLY A 1 95 ? -1.960 -20.314 20.091 1.00 91.44 95 GLY A N 1
ATOM 757 C CA . GLY A 1 95 ? -3.190 -20.276 20.884 1.00 91.44 95 GLY A CA 1
ATOM 758 C C . GLY A 1 95 ? -2.959 -20.036 22.380 1.00 91.44 95 GLY A C 1
ATOM 759 O O . GLY A 1 95 ? -3.886 -20.168 23.181 1.00 91.44 95 GLY A O 1
ATOM 760 N N . GLU A 1 96 ? -1.738 -19.672 22.777 1.00 95.25 96 GLU A N 1
ATOM 761 C CA . GLU A 1 96 ? -1.380 -19.298 24.151 1.00 95.25 96 GLU A CA 1
ATOM 762 C C . GLU A 1 96 ? -1.872 -17.886 24.512 1.00 95.25 96 GLU A C 1
ATOM 764 O O . GLU A 1 96 ? -2.008 -17.536 25.690 1.00 95.25 96 GLU A O 1
ATOM 769 N N . ARG A 1 97 ? -2.168 -17.075 23.493 1.00 93.62 97 ARG A N 1
ATOM 770 C CA . ARG A 1 97 ? -2.708 -15.723 23.593 1.00 93.62 97 ARG A CA 1
ATOM 771 C C . ARG A 1 97 ? -3.875 -15.554 22.626 1.00 93.62 97 ARG A C 1
ATOM 773 O O . ARG A 1 97 ? -3.756 -15.862 21.454 1.00 93.62 97 ARG A O 1
ATOM 780 N N . ASP A 1 98 ? -4.969 -14.972 23.102 1.00 93.94 98 ASP A N 1
ATOM 781 C CA . ASP A 1 98 ? -6.135 -14.636 22.276 1.00 93.94 98 ASP A CA 1
ATOM 782 C C . ASP A 1 98 ? -6.664 -13.256 22.682 1.00 93.94 98 ASP A C 1
ATOM 784 O O . ASP A 1 98 ? -7.692 -13.100 23.341 1.00 93.94 98 ASP A O 1
ATOM 788 N N . ASP A 1 99 ? -5.866 -12.226 22.405 1.00 94.81 99 ASP A N 1
ATOM 789 C CA . ASP A 1 99 ? -6.265 -10.845 22.638 1.00 94.81 99 ASP A CA 1
ATOM 790 C C . ASP A 1 99 ? -5.998 -9.968 21.413 1.00 94.81 99 ASP A C 1
ATOM 792 O O . ASP A 1 99 ? -5.259 -10.320 20.493 1.00 94.81 99 ASP A O 1
ATOM 796 N N . ARG A 1 100 ? -6.601 -8.775 21.422 1.00 95.00 100 A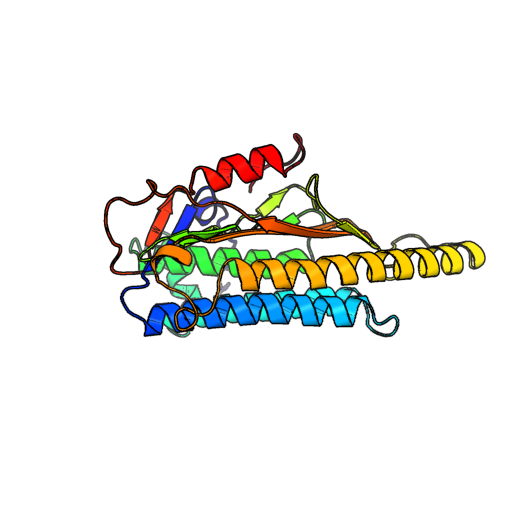RG A N 1
ATOM 797 C CA . ARG A 1 100 ? -6.481 -7.781 20.346 1.00 95.00 100 ARG A CA 1
ATOM 798 C C . ARG A 1 100 ? -5.027 -7.448 20.002 1.00 95.00 100 ARG A C 1
ATOM 800 O O . ARG A 1 100 ? -4.736 -7.151 18.850 1.00 95.00 100 ARG A O 1
ATOM 807 N N . ILE A 1 101 ? -4.132 -7.432 20.992 1.00 96.12 101 ILE A N 1
ATOM 808 C CA . ILE A 1 101 ? -2.723 -7.102 20.759 1.00 96.12 101 ILE A CA 1
ATOM 809 C C . ILE A 1 101 ? -2.041 -8.255 20.024 1.00 96.12 101 ILE A C 1
ATOM 811 O O . ILE A 1 101 ? -1.411 -8.000 19.008 1.00 96.12 101 ILE A O 1
ATOM 815 N N . GLY A 1 102 ? -2.236 -9.499 20.466 1.00 95.25 102 GLY A N 1
ATOM 816 C CA . GLY A 1 102 ? -1.740 -10.694 19.783 1.00 95.25 102 GLY A CA 1
ATOM 817 C C . GLY A 1 102 ? -2.193 -10.752 18.327 1.00 95.25 102 GLY A C 1
ATOM 818 O O . GLY A 1 102 ? -1.358 -10.892 17.437 1.00 95.25 102 GLY A O 1
ATOM 819 N N . ALA A 1 103 ? -3.483 -10.516 18.080 1.00 94.81 103 ALA A N 1
ATOM 820 C CA . ALA A 1 103 ? -4.053 -10.535 16.736 1.00 94.81 103 ALA A CA 1
ATOM 821 C C . ALA A 1 103 ? -3.459 -9.446 15.819 1.00 94.81 103 ALA A C 1
ATOM 823 O O . ALA A 1 103 ? -3.040 -9.728 14.698 1.00 94.81 103 ALA A O 1
ATOM 824 N N . LEU A 1 104 ? -3.360 -8.197 16.296 1.00 96.31 104 LEU A 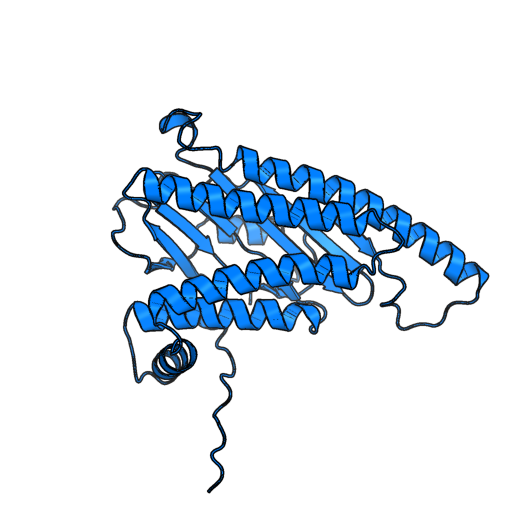N 1
ATOM 825 C CA . LEU A 1 104 ? -2.754 -7.102 15.524 1.00 96.31 104 LEU A CA 1
ATOM 826 C C . LEU A 1 104 ? -1.261 -7.316 15.279 1.00 96.31 104 LEU A C 1
ATOM 828 O O . LEU A 1 104 ? -0.766 -7.017 14.193 1.00 96.31 104 LEU A O 1
ATOM 832 N N . THR A 1 105 ? -0.537 -7.796 16.287 1.00 96.06 105 THR A N 1
ATOM 833 C CA . THR A 1 105 ? 0.894 -8.065 16.173 1.00 96.06 105 THR A CA 1
ATOM 834 C C . THR A 1 105 ? 1.145 -9.198 15.184 1.00 96.06 105 THR A C 1
ATOM 836 O O . THR A 1 105 ? 2.014 -9.055 14.330 1.00 96.06 105 THR A O 1
ATOM 839 N N . SER A 1 106 ? 0.345 -10.267 15.227 1.00 95.12 106 SER A N 1
ATOM 840 C CA . SER A 1 106 ? 0.381 -11.349 14.238 1.00 95.12 106 SER A CA 1
ATOM 841 C C . SER A 1 106 ? 0.106 -10.827 12.822 1.00 95.12 106 SER A C 1
ATOM 843 O O . SER A 1 106 ? 0.911 -11.068 11.926 1.00 95.12 106 SER A O 1
ATOM 845 N N . TYR A 1 107 ? -0.934 -10.003 12.638 1.00 95.50 107 TYR A N 1
ATOM 846 C CA . TYR A 1 107 ? -1.255 -9.379 11.349 1.00 95.50 107 TYR A CA 1
ATOM 847 C C . TYR A 1 107 ? -0.090 -8.559 10.775 1.00 95.50 107 TYR A C 1
ATOM 849 O O . TYR A 1 107 ? 0.317 -8.747 9.628 1.00 95.50 107 TYR A O 1
ATOM 857 N N . TYR A 1 108 ? 0.472 -7.638 11.563 1.00 95.44 108 TYR A N 1
ATOM 858 C CA . TYR A 1 108 ? 1.560 -6.785 11.084 1.00 95.44 108 TYR A CA 1
ATOM 859 C C . TYR A 1 108 ? 2.870 -7.553 10.888 1.00 95.44 108 TYR A C 1
ATOM 861 O O . TYR A 1 108 ? 3.621 -7.217 9.971 1.00 95.44 108 TYR A O 1
ATOM 869 N N . LEU A 1 109 ? 3.146 -8.571 11.709 1.00 94.69 109 LEU A N 1
ATOM 870 C CA . LEU A 1 109 ? 4.339 -9.401 11.561 1.00 94.69 109 LEU A CA 1
ATOM 871 C C . LEU A 1 109 ? 4.259 -10.269 10.302 1.00 94.69 109 LEU A C 1
ATOM 873 O O . LEU A 1 109 ? 5.233 -10.322 9.553 1.00 94.69 109 LEU A O 1
ATOM 877 N N . GLU A 1 110 ? 3.103 -10.878 10.027 1.00 93.00 110 GLU A N 1
ATOM 878 C CA . GLU A 1 110 ? 2.883 -11.640 8.794 1.00 93.00 110 GLU A CA 1
ATOM 879 C C . GLU A 1 110 ? 3.046 -10.743 7.564 1.00 93.00 110 GLU A C 1
ATOM 881 O O . GLU A 1 110 ? 3.783 -11.072 6.633 1.00 93.00 110 GLU A O 1
ATOM 886 N N . ALA A 1 111 ? 2.422 -9.563 7.576 1.00 92.38 111 ALA A N 1
ATOM 887 C CA . ALA A 1 111 ? 2.558 -8.597 6.494 1.00 92.38 111 ALA A CA 1
ATOM 888 C C . ALA A 1 111 ? 4.019 -8.176 6.263 1.00 92.38 111 ALA A C 1
ATOM 890 O O . ALA A 1 111 ? 4.473 -8.157 5.117 1.00 92.38 111 ALA A O 1
ATOM 891 N N . LEU A 1 112 ? 4.764 -7.874 7.333 1.00 91.56 112 LEU A N 1
ATOM 892 C CA . LEU A 1 112 ? 6.185 -7.527 7.259 1.00 91.56 112 LEU A CA 1
ATOM 893 C C . LEU A 1 112 ? 7.004 -8.665 6.640 1.00 91.56 112 LEU A C 1
ATOM 895 O O . LEU A 1 112 ? 7.797 -8.425 5.727 1.00 91.56 112 LEU A O 1
ATOM 899 N N . TRP A 1 113 ? 6.780 -9.899 7.092 1.00 89.38 113 TRP A N 1
ATOM 900 C CA . TRP A 1 113 ? 7.471 -11.075 6.573 1.00 89.38 113 TRP A CA 1
ATOM 901 C C . TRP A 1 113 ? 7.220 -11.264 5.072 1.00 89.38 113 TRP A C 1
ATOM 903 O O . TRP A 1 113 ? 8.164 -11.449 4.303 1.00 89.38 113 TRP A O 1
ATOM 913 N N . ARG A 1 114 ? 5.971 -11.124 4.617 1.00 88.69 114 ARG A N 1
ATOM 914 C CA . ARG A 1 114 ? 5.615 -11.235 3.191 1.00 88.69 114 ARG A CA 1
ATOM 915 C C . ARG A 1 114 ? 6.186 -10.109 2.333 1.00 88.69 114 ARG A C 1
ATOM 917 O O . ARG A 1 114 ? 6.658 -10.370 1.227 1.00 88.69 114 ARG A O 1
ATOM 924 N N . ILE A 1 115 ? 6.192 -8.872 2.838 1.00 87.81 115 ILE A N 1
ATOM 925 C CA . ILE A 1 115 ? 6.846 -7.737 2.164 1.00 87.81 115 ILE A CA 1
ATOM 926 C C . ILE A 1 115 ? 8.333 -8.044 1.956 1.00 87.81 115 ILE A C 1
ATOM 928 O O . ILE A 1 115 ? 8.841 -7.864 0.853 1.00 87.81 115 ILE A O 1
ATOM 932 N N . GLN A 1 116 ? 9.015 -8.565 2.979 1.00 84.25 116 GLN A N 1
ATOM 933 C CA . GLN A 1 116 ? 10.429 -8.936 2.887 1.00 84.25 116 GLN A CA 1
ATOM 934 C C . GLN A 1 116 ? 10.668 -10.112 1.931 1.00 84.25 116 GLN A C 1
ATOM 936 O O . GLN A 1 116 ? 11.665 -10.128 1.215 1.00 84.25 116 GLN A O 1
ATOM 941 N N . GLN A 1 117 ? 9.758 -11.087 1.871 1.00 80.81 117 GLN A N 1
ATOM 942 C CA . GLN A 1 117 ? 9.889 -12.221 0.955 1.00 80.81 117 GLN A CA 1
ATOM 943 C C . GLN A 1 117 ? 9.739 -11.842 -0.520 1.00 80.81 117 GLN A C 1
ATOM 945 O O . GLN A 1 117 ? 10.396 -12.448 -1.370 1.00 80.81 117 GLN A O 1
ATOM 950 N N . ARG A 1 118 ? 8.915 -10.841 -0.842 1.00 76.44 118 ARG A N 1
ATOM 951 C CA . ARG A 1 118 ? 8.606 -10.417 -2.220 1.00 76.44 118 ARG A CA 1
ATOM 952 C C . ARG A 1 118 ? 9.823 -9.974 -3.044 1.00 76.44 118 ARG A C 1
ATOM 954 O O . ARG A 1 118 ? 9.773 -10.036 -4.271 1.00 76.44 118 ARG A O 1
ATOM 961 N N . THR A 1 119 ? 10.926 -9.555 -2.426 1.00 66.38 119 THR A N 1
ATOM 962 C CA . THR A 1 119 ? 12.182 -9.274 -3.156 1.00 66.38 119 THR A CA 1
ATOM 963 C C . THR A 1 119 ? 12.815 -10.547 -3.725 1.00 66.38 119 THR A C 1
ATOM 965 O O . THR A 1 119 ? 13.469 -10.516 -4.769 1.00 66.38 119 THR A O 1
ATOM 968 N N . THR A 1 120 ? 12.575 -11.688 -3.077 1.00 69.44 120 THR A N 1
ATOM 969 C CA . THR A 1 120 ? 13.183 -12.984 -3.411 1.00 69.44 120 THR A CA 1
ATOM 970 C C . THR A 1 120 ? 12.229 -13.934 -4.135 1.00 69.44 120 THR A C 1
ATOM 972 O O . THR A 1 120 ? 12.670 -14.696 -4.996 1.00 69.44 120 THR A O 1
ATOM 975 N N . ILE A 1 121 ? 10.925 -13.865 -3.851 1.00 70.19 121 ILE A N 1
ATOM 976 C CA . ILE A 1 121 ? 9.901 -14.719 -4.463 1.00 70.19 121 ILE A CA 1
ATOM 977 C C . ILE A 1 121 ? 9.394 -14.076 -5.759 1.00 70.19 121 ILE A C 1
ATOM 979 O O . ILE A 1 121 ? 8.813 -12.993 -5.757 1.00 70.19 121 ILE A O 1
ATOM 983 N N . SER A 1 122 ? 9.615 -14.759 -6.882 1.00 74.00 122 SER A N 1
ATOM 984 C CA . SER A 1 122 ? 8.973 -14.428 -8.159 1.00 74.00 122 SER A CA 1
ATOM 985 C C . SER A 1 122 ? 7.484 -14.788 -8.097 1.00 74.00 122 SER A C 1
ATOM 987 O O . SER A 1 122 ? 7.136 -15.798 -7.497 1.00 74.00 122 SER A O 1
ATOM 989 N N . GLU A 1 123 ? 6.628 -14.005 -8.755 1.00 83.50 123 GLU A N 1
ATOM 990 C CA . GLU A 1 123 ? 5.181 -14.261 -8.872 1.00 83.50 123 GLU A CA 1
ATOM 991 C C . GLU A 1 123 ? 4.389 -14.147 -7.556 1.00 83.50 123 GLU A C 1
ATOM 993 O O . GLU A 1 123 ? 3.461 -14.915 -7.305 1.00 83.50 123 GLU A O 1
ATOM 998 N N . MET A 1 124 ? 4.730 -13.136 -6.747 1.00 89.44 124 MET A N 1
ATOM 999 C CA . MET A 1 124 ? 3.883 -12.640 -5.659 1.00 89.44 124 MET A CA 1
ATOM 1000 C C . MET A 1 124 ? 3.557 -11.151 -5.853 1.00 89.44 124 MET A C 1
ATOM 1002 O O . MET A 1 124 ? 4.459 -10.304 -5.928 1.00 89.44 124 MET A O 1
ATOM 1006 N N . LEU A 1 125 ? 2.265 -10.825 -5.904 1.00 91.31 125 LEU A N 1
ATOM 1007 C CA . LEU A 1 125 ? 1.758 -9.466 -6.069 1.00 91.31 125 LEU A CA 1
ATOM 1008 C C . LEU A 1 125 ? 1.399 -8.897 -4.698 1.00 91.31 125 LEU A C 1
ATOM 1010 O O . LEU A 1 125 ? 0.500 -9.400 -4.033 1.00 91.31 125 LEU A O 1
ATOM 1014 N N . PHE A 1 126 ? 2.078 -7.833 -4.273 1.00 93.12 126 PHE A N 1
ATOM 1015 C CA . PHE A 1 126 ? 1.667 -7.073 -3.093 1.00 93.12 126 PHE A CA 1
ATOM 1016 C C . PHE A 1 126 ? 0.564 -6.095 -3.492 1.00 93.12 126 PHE A C 1
ATOM 1018 O O . PHE A 1 126 ? 0.786 -5.294 -4.399 1.00 93.12 126 PHE A O 1
ATOM 1025 N N . PHE A 1 127 ? -0.599 -6.179 -2.840 1.00 94.25 127 PHE A N 1
ATOM 1026 C CA . PHE A 1 127 ? -1.842 -5.540 -3.284 1.00 94.25 127 PHE A CA 1
ATOM 1027 C C . PHE A 1 127 ? -2.618 -4.822 -2.153 1.00 94.25 127 PHE A C 1
ATOM 1029 O O . PHE A 1 127 ? -3.789 -5.135 -1.892 1.00 94.25 127 PHE A O 1
ATOM 1036 N N . PRO A 1 128 ? -1.988 -3.897 -1.397 1.00 95.75 128 PRO A N 1
ATOM 1037 C CA . PRO A 1 128 ? -2.637 -3.272 -0.253 1.00 95.75 128 PRO A CA 1
ATOM 1038 C C . PRO A 1 128 ? -3.747 -2.300 -0.676 1.00 95.75 128 PRO A C 1
ATOM 1040 O O . PRO A 1 128 ? -3.654 -1.609 -1.695 1.00 95.75 128 PRO A O 1
ATOM 1043 N N . LEU A 1 129 ? -4.767 -2.216 0.173 1.00 97.94 129 LEU A N 1
ATOM 1044 C CA . LEU A 1 129 ? -5.900 -1.304 0.071 1.00 97.94 129 LEU A CA 1
ATOM 1045 C C . LEU A 1 129 ? -5.957 -0.429 1.327 1.00 97.94 129 LEU A C 1
ATOM 1047 O O . LEU A 1 129 ? -5.987 -0.942 2.451 1.00 97.94 129 LEU A O 1
ATOM 1051 N N . ILE A 1 130 ? -5.963 0.888 1.136 1.00 98.12 130 ILE A N 1
ATOM 1052 C CA . ILE A 1 130 ? -6.038 1.877 2.214 1.00 98.12 130 ILE A CA 1
ATOM 1053 C C . ILE A 1 130 ? -7.258 2.749 1.965 1.00 98.12 130 ILE A C 1
ATOM 1055 O O . ILE A 1 130 ? -7.353 3.387 0.922 1.00 98.12 130 ILE A O 1
ATOM 1059 N N . LEU A 1 131 ? -8.171 2.782 2.932 1.00 98.44 131 LEU A N 1
ATOM 1060 C CA . LEU A 1 131 ? -9.419 3.539 2.846 1.00 98.44 131 LEU A CA 1
ATOM 1061 C C . LEU A 1 131 ? -9.587 4.398 4.090 1.00 98.44 131 LEU A C 1
ATOM 1063 O O . LEU A 1 131 ? -9.392 3.920 5.209 1.00 98.44 131 LEU A O 1
ATOM 1067 N N . ARG A 1 132 ? -9.970 5.649 3.891 1.00 97.56 132 ARG A N 1
ATOM 1068 C CA . ARG A 1 132 ? -10.259 6.633 4.926 1.00 97.56 132 ARG A CA 1
ATOM 1069 C C . ARG A 1 132 ? -11.768 6.768 5.111 1.00 97.56 132 ARG A C 1
ATOM 1071 O O . ARG A 1 132 ? -12.520 6.822 4.144 1.00 97.56 132 ARG A O 1
ATOM 1078 N N . TYR A 1 133 ? -12.175 6.867 6.367 1.00 96.88 133 TYR A N 1
ATOM 1079 C CA . TYR A 1 133 ? -13.539 7.086 6.833 1.00 96.88 133 TYR A CA 1
ATOM 1080 C C . TYR A 1 133 ? -13.555 8.298 7.780 1.00 96.88 133 TYR A C 1
ATOM 1082 O O . TYR A 1 133 ? -12.490 8.750 8.211 1.00 96.88 133 TYR A O 1
ATOM 1090 N N . PRO A 1 134 ? -14.738 8.815 8.162 1.00 94.94 134 PRO A N 1
ATOM 1091 C CA . PRO A 1 134 ? -14.837 10.060 8.921 1.00 94.94 134 PRO A CA 1
ATOM 1092 C C . PRO A 1 134 ? -14.088 10.063 10.262 1.00 94.94 134 PRO A C 1
ATOM 1094 O O . PRO A 1 134 ? -13.637 11.112 10.697 1.00 94.94 134 PRO A O 1
ATOM 1097 N N . ASP A 1 135 ? -13.959 8.915 10.927 1.00 94.44 135 ASP A N 1
ATOM 1098 C CA . ASP A 1 135 ? -13.346 8.802 12.258 1.00 94.44 135 ASP A CA 1
ATOM 1099 C C . ASP A 1 135 ? -12.225 7.758 12.339 1.00 94.44 135 ASP A C 1
ATOM 1101 O O . ASP A 1 135 ? -11.772 7.395 13.427 1.00 94.44 135 ASP A O 1
ATOM 1105 N N . SER A 1 136 ? -11.834 7.184 11.201 1.00 97.75 136 SER A N 1
ATOM 1106 C CA . SER A 1 136 ? -10.923 6.047 11.152 1.00 97.75 136 SER A CA 1
ATOM 1107 C C . SER A 1 136 ? -10.393 5.803 9.744 1.00 97.75 136 SER A C 1
ATOM 1109 O O . SER A 1 136 ? -10.879 6.351 8.764 1.00 97.75 136 SER A O 1
ATOM 1111 N N . PHE A 1 137 ? -9.401 4.932 9.618 1.00 97.94 137 PHE A N 1
ATOM 1112 C CA . PHE A 1 137 ? -8.973 4.392 8.331 1.00 97.94 137 PHE A CA 1
ATOM 1113 C C . PHE A 1 137 ? -8.764 2.886 8.434 1.00 97.94 137 PHE A C 1
ATOM 1115 O O . PHE A 1 137 ? -8.483 2.358 9.514 1.00 97.94 137 PHE A O 1
ATOM 1122 N N . THR A 1 138 ? -8.882 2.182 7.314 1.00 98.19 138 THR A N 1
ATOM 1123 C CA . THR A 1 138 ? -8.565 0.758 7.217 1.00 98.19 138 THR A CA 1
ATOM 1124 C C . THR A 1 138 ? -7.338 0.537 6.357 1.00 98.19 138 THR A C 1
ATOM 1126 O O . THR A 1 138 ? -7.237 1.114 5.277 1.00 98.19 138 THR A O 1
ATOM 1129 N N . VAL A 1 139 ? -6.453 -0.353 6.800 1.00 97.38 139 VAL A N 1
ATOM 1130 C CA . VAL A 1 139 ? -5.369 -0.904 5.978 1.00 97.38 139 VAL A CA 1
ATOM 1131 C C . VAL A 1 139 ? -5.608 -2.395 5.821 1.00 97.38 139 VAL A C 1
ATOM 1133 O O . VAL A 1 139 ? -5.510 -3.148 6.792 1.00 97.38 139 VAL A O 1
ATOM 1136 N N . ASN A 1 140 ? -5.912 -2.816 4.602 1.00 97.00 140 ASN A N 1
ATOM 1137 C CA . ASN A 1 140 ? -6.037 -4.213 4.219 1.00 97.00 140 ASN A CA 1
ATOM 1138 C C . ASN A 1 140 ? -4.798 -4.602 3.409 1.00 97.00 140 ASN A C 1
ATOM 1140 O O . ASN A 1 140 ? -4.626 -4.191 2.263 1.00 97.00 140 ASN A O 1
ATOM 1144 N N . VAL A 1 141 ? -3.899 -5.344 4.049 1.00 94.81 141 VAL A N 1
ATOM 1145 C CA . VAL A 1 141 ? -2.685 -5.865 3.432 1.00 94.81 141 VAL A CA 1
ATOM 1146 C C . VAL A 1 141 ? -3.046 -7.171 2.757 1.00 94.81 141 VAL A C 1
ATOM 1148 O O . VAL A 1 141 ? -3.490 -8.103 3.418 1.00 94.81 141 VAL A O 1
ATOM 1151 N N . ARG A 1 142 ? -2.851 -7.228 1.443 1.00 93.38 142 ARG A N 1
ATOM 1152 C CA . ARG A 1 142 ? -3.175 -8.404 0.645 1.00 93.38 142 ARG A CA 1
ATOM 1153 C C . ARG A 1 142 ? -2.001 -8.792 -0.224 1.00 93.38 142 ARG A C 1
ATOM 1155 O O . ARG A 1 142 ? -1.237 -7.935 -0.679 1.00 93.38 142 ARG A O 1
ATOM 1162 N N . PHE A 1 143 ? -1.925 -10.083 -0.490 1.00 91.50 143 PHE A N 1
ATOM 1163 C CA . PHE A 1 143 ? -1.039 -10.656 -1.482 1.00 91.50 143 PHE A CA 1
ATOM 1164 C C . PHE A 1 143 ? -1.891 -11.460 -2.448 1.00 91.50 143 PHE A C 1
ATOM 1166 O O . PHE A 1 143 ? -2.839 -12.105 -2.019 1.00 91.50 143 PHE A O 1
ATOM 1173 N N . ALA A 1 144 ? -1.574 -11.414 -3.732 1.00 90.19 144 ALA A N 1
ATOM 1174 C CA . ALA A 1 144 ? -2.196 -12.279 -4.720 1.00 90.19 144 ALA A CA 1
ATOM 1175 C C . ALA A 1 144 ? -1.143 -13.166 -5.375 1.00 90.19 144 ALA A C 1
ATOM 1177 O O . ALA A 1 144 ? 0.044 -12.810 -5.429 1.00 90.19 144 ALA A O 1
ATOM 1178 N N . SER A 1 145 ? -1.584 -14.319 -5.872 1.00 86.38 145 SER A N 1
ATOM 1179 C CA . SER A 1 145 ? -0.784 -15.093 -6.808 1.00 86.38 145 SER A CA 1
ATOM 1180 C C . SER A 1 145 ? -0.483 -14.247 -8.050 1.00 86.38 145 SER A C 1
ATOM 1182 O O . SER A 1 145 ? -1.217 -13.318 -8.400 1.00 86.38 145 SER A O 1
ATOM 1184 N N . GLY A 1 146 ? 0.655 -14.518 -8.682 1.00 89.25 146 GLY A N 1
ATOM 1185 C CA . GLY A 1 146 ? 1.073 -13.785 -9.867 1.00 89.25 146 GLY A CA 1
ATOM 1186 C C . GLY A 1 146 ? 1.801 -12.490 -9.528 1.00 89.25 146 GLY A C 1
ATOM 1187 O O . GLY A 1 146 ? 2.312 -12.286 -8.433 1.00 89.25 146 GLY A O 1
ATOM 1188 N N . TYR A 1 147 ? 1.955 -11.620 -10.519 1.00 91.62 147 TYR A N 1
ATOM 1189 C CA . TYR A 1 147 ? 2.870 -10.480 -10.421 1.00 91.62 147 TYR A CA 1
ATOM 1190 C C . TYR A 1 147 ? 2.317 -9.196 -11.024 1.00 91.62 147 TYR A C 1
ATOM 1192 O O . TYR A 1 147 ? 3.047 -8.214 -11.075 1.00 91.62 147 TYR A O 1
ATOM 1200 N N . THR A 1 148 ? 1.080 -9.181 -11.515 1.00 94.50 148 THR A N 1
ATOM 1201 C CA . THR A 1 148 ? 0.538 -8.055 -12.279 1.00 94.50 148 THR A CA 1
ATOM 1202 C C . THR A 1 148 ? -0.967 -7.921 -12.091 1.00 94.50 148 THR A C 1
ATOM 1204 O O . THR A 1 148 ? -1.641 -8.891 -11.750 1.00 94.50 148 THR A O 1
ATOM 1207 N N . THR A 1 149 ? -1.478 -6.725 -12.357 1.00 95.56 149 THR A N 1
ATOM 1208 C CA . THR A 1 149 ? -2.909 -6.441 -12.517 1.00 95.56 149 THR A CA 1
ATOM 1209 C C . THR A 1 149 ? -3.227 -6.149 -13.981 1.00 95.56 149 THR A C 1
ATOM 1211 O O . THR A 1 149 ? -2.321 -5.945 -14.795 1.00 95.56 149 THR A O 1
ATOM 1214 N N . THR A 1 150 ? -4.513 -6.091 -14.317 1.00 94.62 150 THR A N 1
ATOM 1215 C CA . THR A 1 150 ? -5.007 -5.662 -15.638 1.00 94.62 150 THR A CA 1
ATOM 1216 C C . THR A 1 150 ? -4.560 -4.240 -16.007 1.00 94.62 150 THR A C 1
ATOM 1218 O O . THR A 1 150 ? -4.259 -3.986 -17.169 1.00 94.62 150 THR A O 1
ATOM 1221 N N . GLU A 1 151 ? -4.414 -3.360 -15.012 1.00 95.75 151 GLU A N 1
ATOM 1222 C CA . GLU A 1 151 ? -4.032 -1.943 -15.169 1.00 95.75 151 GLU A CA 1
ATOM 1223 C C . GLU A 1 151 ? -2.548 -1.648 -14.858 1.00 95.75 151 GLU A C 1
ATOM 1225 O O . GLU A 1 151 ? -2.125 -0.496 -14.765 1.00 95.75 151 GLU A O 1
ATOM 1230 N N . SER A 1 152 ? -1.723 -2.677 -14.641 1.00 96.31 152 SER A N 1
ATOM 1231 C CA . SER A 1 152 ? -0.314 -2.475 -14.286 1.00 96.31 152 SER A CA 1
ATOM 1232 C C . SER A 1 152 ? 0.516 -1.948 -15.453 1.00 96.31 152 SER A C 1
ATOM 1234 O O . SER A 1 152 ? 0.486 -2.505 -16.549 1.00 96.31 152 SER A O 1
ATOM 1236 N N . VAL A 1 153 ? 1.376 -0.961 -15.182 1.00 96.69 153 VAL A N 1
ATOM 1237 C CA . VAL A 1 153 ? 2.494 -0.636 -16.079 1.00 96.69 153 VAL A CA 1
ATOM 1238 C C . VAL A 1 153 ? 3.629 -1.624 -15.861 1.00 96.69 153 VAL A C 1
ATOM 1240 O O . VAL A 1 153 ? 3.921 -2.006 -14.723 1.00 96.69 153 VAL A O 1
ATOM 1243 N N . TRP A 1 154 ? 4.255 -2.058 -16.951 1.00 95.06 154 TRP A N 1
ATOM 1244 C CA . TRP A 1 154 ? 5.324 -3.056 -16.926 1.00 95.06 154 TRP A CA 1
ATOM 1245 C C . TRP A 1 154 ? 6.638 -2.418 -17.346 1.00 95.06 154 TRP A C 1
ATOM 1247 O O . TRP A 1 154 ? 6.667 -1.514 -18.183 1.00 95.06 154 TRP A O 1
ATOM 1257 N N . TYR A 1 155 ? 7.724 -2.891 -16.756 1.00 94.75 155 TYR A N 1
ATOM 1258 C CA . TYR A 1 155 ? 9.066 -2.450 -17.094 1.00 94.75 155 TYR A CA 1
ATOM 1259 C C . TYR A 1 155 ? 10.071 -3.541 -16.740 1.00 94.75 155 TYR A C 1
ATOM 1261 O O . TYR A 1 155 ? 9.842 -4.347 -15.837 1.00 94.75 155 TYR A O 1
ATOM 1269 N N . GLU A 1 156 ? 11.177 -3.586 -17.473 1.00 92.38 156 GLU A N 1
ATOM 1270 C CA . GLU A 1 156 ? 12.100 -4.722 -17.422 1.00 92.38 156 GLU A CA 1
ATOM 1271 C C . GLU A 1 156 ? 13.471 -4.345 -16.872 1.00 92.38 156 GLU A C 1
ATOM 1273 O O . GLU A 1 156 ? 13.923 -3.206 -16.996 1.00 92.38 156 GLU A O 1
ATOM 1278 N N . SER A 1 157 ? 14.146 -5.320 -16.263 1.00 88.69 157 SER A N 1
ATOM 1279 C CA . SER A 1 157 ? 15.528 -5.213 -15.805 1.00 88.69 157 SER A CA 1
ATOM 1280 C C . SER A 1 157 ? 16.429 -6.191 -16.569 1.00 88.69 157 SER A C 1
ATOM 1282 O O . SER A 1 157 ? 16.283 -7.404 -16.396 1.00 88.69 157 SER A O 1
ATOM 1284 N N . PRO A 1 158 ? 17.407 -5.703 -17.354 1.00 84.62 158 PRO A N 1
ATOM 1285 C CA . PRO A 1 158 ? 18.415 -6.548 -18.000 1.00 84.62 158 PRO A CA 1
ATOM 1286 C C . PRO A 1 158 ? 19.237 -7.383 -17.030 1.00 84.62 158 PRO A C 1
ATOM 1288 O O . PRO A 1 158 ? 19.562 -8.525 -17.330 1.00 84.62 158 PRO A O 1
ATOM 1291 N N . GLU A 1 159 ? 19.492 -6.860 -15.834 1.00 83.38 159 GLU A N 1
ATOM 1292 C CA . GLU A 1 159 ? 20.247 -7.547 -14.780 1.00 83.38 159 GLU A CA 1
ATOM 1293 C C . GLU A 1 159 ? 19.547 -8.810 -14.256 1.00 83.38 159 GLU A C 1
ATOM 1295 O O . GLU A 1 159 ? 20.177 -9.657 -13.629 1.00 83.38 159 GLU A O 1
ATOM 1300 N N . HIS A 1 160 ? 18.243 -8.941 -14.506 1.00 81.12 160 HIS A N 1
ATOM 1301 C CA . HIS A 1 160 ? 17.410 -10.051 -14.044 1.00 81.12 160 HIS A CA 1
ATOM 1302 C C . HIS A 1 160 ? 17.077 -11.046 -15.158 1.00 81.12 160 HIS A C 1
ATOM 1304 O O . HIS A 1 160 ? 16.253 -11.946 -14.966 1.00 81.12 160 HIS A O 1
ATOM 1310 N N . MET A 1 161 ? 17.694 -10.888 -16.327 1.00 82.00 161 MET A N 1
ATOM 1311 C CA . MET A 1 161 ? 17.576 -11.850 -17.406 1.00 82.00 161 MET A CA 1
ATOM 1312 C C . MET A 1 161 ? 18.447 -13.072 -17.108 1.00 82.00 161 MET A C 1
ATOM 1314 O O . MET A 1 161 ? 19.626 -12.958 -16.785 1.00 82.00 161 MET A O 1
ATOM 1318 N N . SER A 1 162 ? 17.856 -14.259 -17.213 1.00 73.94 162 SER A N 1
ATOM 1319 C CA . SER A 1 162 ? 18.559 -15.530 -17.013 1.00 73.94 162 SER A CA 1
ATOM 1320 C C . SER A 1 162 ? 19.303 -16.022 -18.256 1.00 73.94 162 SER A C 1
ATOM 1322 O O . SER A 1 162 ? 20.109 -16.944 -18.156 1.00 73.94 162 SER A O 1
ATOM 1324 N N . GLU A 1 163 ? 18.983 -15.470 -19.425 1.00 79.31 163 GLU A N 1
ATOM 1325 C CA . GLU A 1 163 ? 19.524 -15.883 -20.718 1.00 79.31 163 GLU A CA 1
ATOM 1326 C C . GLU A 1 163 ? 20.649 -14.937 -21.146 1.00 79.31 163 GLU A C 1
ATOM 1328 O O . GLU A 1 163 ? 20.546 -13.723 -20.995 1.00 79.31 163 GLU A O 1
ATOM 1333 N N . GLU A 1 164 ? 21.731 -15.490 -21.694 1.00 77.44 164 GLU A N 1
ATOM 1334 C CA . GLU A 1 164 ? 22.771 -14.684 -22.332 1.00 77.44 164 GLU A CA 1
ATOM 1335 C C . GLU A 1 164 ? 22.324 -14.335 -23.755 1.00 77.44 164 GLU A C 1
ATOM 1337 O O . GLU A 1 164 ? 22.109 -15.221 -24.586 1.00 77.44 164 GLU A O 1
ATOM 1342 N N . LEU A 1 165 ? 22.183 -13.040 -24.040 1.00 80.12 165 LEU A N 1
ATOM 1343 C CA . LEU A 1 165 ? 21.914 -12.548 -25.388 1.00 80.12 165 LEU A CA 1
ATOM 1344 C C . LEU A 1 165 ? 23.220 -12.294 -26.143 1.00 80.12 165 LEU A C 1
ATOM 1346 O O . LEU A 1 165 ? 24.217 -11.852 -25.572 1.00 80.12 165 LEU A O 1
ATOM 1350 N N . GLU A 1 166 ? 23.184 -12.500 -27.459 1.00 82.25 166 GLU A N 1
ATOM 1351 C CA . GLU A 1 166 ? 24.225 -11.999 -28.361 1.00 82.25 166 GLU A CA 1
ATOM 1352 C C . GLU A 1 166 ? 24.359 -10.473 -28.221 1.00 82.25 166 GLU A C 1
ATOM 1354 O O . GLU A 1 166 ? 23.366 -9.781 -27.989 1.00 82.25 166 GLU A O 1
ATOM 1359 N N . ALA A 1 167 ? 25.569 -9.935 -28.405 1.00 76.50 167 ALA A N 1
ATOM 1360 C CA . ALA A 1 167 ? 25.894 -8.542 -28.069 1.00 76.50 167 ALA A CA 1
ATOM 1361 C C . ALA A 1 167 ? 24.926 -7.501 -28.674 1.00 76.50 167 ALA A C 1
ATOM 1363 O O . ALA A 1 167 ? 24.409 -6.651 -27.953 1.00 76.50 167 ALA A O 1
ATOM 1364 N N . ASP A 1 168 ? 24.599 -7.614 -29.966 1.00 77.38 168 ASP A N 1
ATOM 1365 C CA . ASP A 1 168 ? 23.684 -6.680 -30.643 1.00 77.38 168 ASP A CA 1
ATOM 1366 C C . ASP A 1 168 ? 22.241 -6.763 -30.092 1.00 77.38 168 ASP A C 1
ATOM 1368 O O . ASP A 1 168 ? 21.508 -5.768 -30.046 1.00 77.38 168 ASP A O 1
ATOM 1372 N N . HIS A 1 169 ? 21.821 -7.954 -29.651 1.00 83.25 169 HIS A N 1
ATOM 1373 C CA . HIS A 1 169 ? 20.523 -8.164 -29.010 1.00 83.25 169 HIS A CA 1
ATOM 1374 C C . HIS A 1 169 ? 20.517 -7.647 -27.567 1.00 83.25 169 HIS A C 1
ATOM 1376 O O . HIS A 1 169 ? 19.522 -7.056 -27.149 1.00 83.25 169 HIS A O 1
ATOM 1382 N N . ALA A 1 170 ? 21.626 -7.796 -26.836 1.00 85.94 170 ALA A N 1
ATOM 1383 C CA . ALA A 1 170 ? 21.786 -7.269 -25.484 1.00 85.94 170 ALA A CA 1
ATOM 1384 C C . ALA A 1 170 ? 21.697 -5.734 -25.450 1.00 85.94 170 ALA A C 1
ATOM 1386 O O . ALA A 1 170 ? 20.955 -5.186 -24.634 1.00 85.94 170 ALA A O 1
ATOM 1387 N N . ASP A 1 171 ? 22.372 -5.041 -26.373 1.00 87.38 171 ASP A N 1
ATOM 1388 C CA . ASP A 1 171 ? 22.341 -3.572 -26.464 1.00 87.38 171 ASP A CA 1
ATOM 1389 C C . ASP A 1 171 ? 20.935 -3.038 -26.785 1.00 87.38 171 ASP A C 1
ATOM 1391 O O . ASP A 1 171 ? 20.476 -2.037 -26.216 1.00 87.38 171 ASP A O 1
ATOM 1395 N N . THR A 1 172 ? 20.228 -3.727 -27.686 1.00 90.50 172 THR A N 1
ATOM 1396 C CA . THR A 1 172 ? 18.845 -3.389 -28.046 1.00 90.50 172 THR A CA 1
ATOM 1397 C C . THR A 1 172 ? 17.921 -3.576 -26.845 1.00 90.50 172 THR A C 1
ATOM 1399 O O . THR A 1 172 ? 17.220 -2.640 -26.460 1.00 90.50 172 THR A O 1
ATOM 1402 N N . TYR A 1 173 ? 17.979 -4.743 -26.201 1.00 89.31 173 TYR A N 1
ATOM 1403 C CA . TYR A 1 173 ? 17.158 -5.058 -25.035 1.00 89.31 173 TYR A CA 1
ATOM 1404 C C . TYR A 1 173 ? 17.424 -4.104 -23.863 1.00 89.31 173 TYR A C 1
ATOM 1406 O O . TYR A 1 173 ? 16.491 -3.644 -23.204 1.00 89.31 173 TYR A O 1
ATOM 1414 N N . TYR A 1 174 ? 18.688 -3.748 -23.621 1.00 90.69 174 TYR A N 1
ATOM 1415 C CA . TYR A 1 174 ? 19.055 -2.756 -22.613 1.00 90.69 174 TYR A CA 1
ATOM 1416 C C . TYR A 1 174 ? 18.397 -1.399 -22.892 1.00 90.69 174 TYR A C 1
ATOM 1418 O O . TYR A 1 174 ? 17.801 -0.788 -22.002 1.00 90.69 174 TYR A O 1
ATOM 1426 N N . SER A 1 175 ? 18.446 -0.946 -24.146 1.00 91.69 175 SER A N 1
ATOM 1427 C CA . SER A 1 175 ? 17.848 0.325 -24.566 1.00 91.69 175 SER A CA 1
ATOM 1428 C C . SER A 1 175 ? 16.320 0.326 -24.423 1.00 91.69 175 SER A C 1
ATOM 1430 O O . SER A 1 175 ? 15.745 1.313 -23.957 1.00 91.69 175 SER A O 1
ATOM 1432 N N . GLU A 1 176 ? 15.660 -0.776 -24.784 1.00 93.50 176 GLU A N 1
ATOM 1433 C CA . GLU A 1 176 ? 14.210 -0.961 -24.623 1.00 93.50 176 GLU A CA 1
ATOM 1434 C C . GLU A 1 176 ? 13.802 -1.039 -23.145 1.00 93.50 176 GLU A C 1
ATOM 1436 O O . GLU A 1 176 ? 12.835 -0.392 -22.730 1.00 93.50 176 GLU A O 1
ATOM 1441 N N . SER A 1 177 ? 14.592 -1.731 -22.321 1.00 93.19 177 SER A N 1
ATOM 1442 C CA . SER A 1 177 ? 14.395 -1.790 -20.872 1.00 93.19 177 SER A CA 1
ATOM 1443 C C . SER A 1 177 ? 14.470 -0.396 -20.252 1.00 93.19 177 SER A C 1
ATOM 1445 O O . SER A 1 177 ? 13.526 0.016 -19.580 1.00 93.19 177 SER A O 1
ATOM 1447 N N . LEU A 1 178 ? 15.513 0.389 -20.548 1.00 93.62 178 LEU A N 1
ATOM 1448 C CA . LEU A 1 178 ? 15.628 1.774 -20.070 1.00 93.62 178 LEU A CA 1
ATOM 1449 C C . LEU A 1 178 ? 14.459 2.655 -20.524 1.00 93.62 178 LEU A C 1
ATOM 1451 O O . LEU A 1 178 ? 14.018 3.543 -19.789 1.00 93.62 178 LEU A O 1
ATOM 1455 N N . TYR A 1 179 ? 13.953 2.440 -21.738 1.00 94.38 179 TYR A N 1
ATOM 1456 C CA . TYR A 1 179 ? 12.781 3.159 -22.224 1.00 94.38 179 TYR A CA 1
ATOM 1457 C C . TYR A 1 179 ? 11.533 2.820 -21.396 1.00 94.38 179 TYR A C 1
ATOM 1459 O O . TYR A 1 179 ? 10.867 3.737 -20.906 1.00 94.38 179 TYR A O 1
ATOM 1467 N N . SER A 1 180 ? 11.255 1.530 -21.175 1.00 95.94 180 SER A N 1
ATOM 1468 C CA . SER A 1 180 ? 10.124 1.081 -20.348 1.00 95.94 180 SER A CA 1
ATOM 1469 C C . SER A 1 180 ? 10.233 1.573 -18.897 1.00 95.94 180 SER A C 1
ATOM 1471 O O . SER A 1 180 ? 9.252 2.057 -18.333 1.00 95.94 180 SER A O 1
ATOM 1473 N N . GLN A 1 181 ? 11.440 1.573 -18.318 1.00 95.69 181 GLN A N 1
ATOM 1474 C CA . GLN A 1 181 ? 11.703 2.087 -16.971 1.00 95.69 181 GLN A CA 1
ATOM 1475 C C . GLN A 1 181 ? 11.388 3.580 -16.855 1.00 95.69 181 GLN A C 1
ATOM 1477 O O . GLN A 1 181 ? 10.745 3.999 -15.895 1.00 95.69 181 GLN A O 1
ATOM 1482 N N . LYS A 1 182 ? 11.744 4.389 -17.861 1.00 96.00 182 LYS A N 1
ATOM 1483 C CA . LYS A 1 182 ? 11.402 5.823 -17.893 1.00 96.00 182 LYS A CA 1
ATOM 1484 C C . LYS A 1 182 ? 9.900 6.071 -18.019 1.00 96.00 182 LYS A C 1
ATOM 1486 O O . LYS A 1 182 ? 9.391 7.024 -17.427 1.00 96.00 182 LYS A O 1
ATOM 1491 N N . GLN A 1 183 ? 9.182 5.234 -18.768 1.00 96.56 183 GLN A N 1
ATOM 1492 C CA . GLN A 1 183 ? 7.720 5.307 -18.832 1.00 96.56 183 GLN A CA 1
ATOM 1493 C C . GLN A 1 183 ? 7.089 4.943 -17.485 1.00 96.56 183 GLN A C 1
ATOM 1495 O O . GLN A 1 183 ? 6.244 5.687 -16.983 1.00 96.56 183 GLN A O 1
ATOM 1500 N N . ALA A 1 184 ? 7.553 3.859 -16.859 1.00 96.50 184 ALA A N 1
ATOM 1501 C CA . ALA A 1 184 ? 7.114 3.463 -15.528 1.00 96.50 184 ALA A CA 1
ATOM 1502 C C . ALA A 1 184 ? 7.441 4.533 -14.477 1.00 96.50 184 ALA A C 1
ATOM 1504 O O . ALA A 1 184 ? 6.595 4.837 -13.644 1.00 96.50 184 ALA A O 1
ATOM 1505 N N . ALA A 1 185 ? 8.609 5.176 -14.546 1.00 97.00 185 ALA A N 1
ATOM 1506 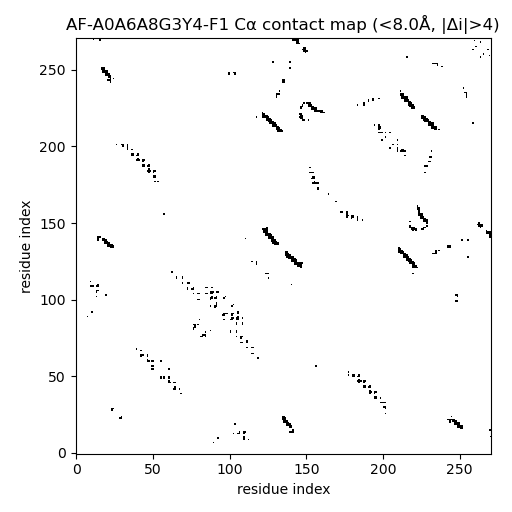C CA . ALA A 1 185 ? 8.973 6.297 -13.684 1.00 97.00 185 ALA A CA 1
ATOM 1507 C C . ALA A 1 185 ? 7.977 7.461 -13.798 1.00 97.00 185 ALA A C 1
ATOM 1509 O O . ALA A 1 185 ? 7.533 8.004 -12.787 1.00 97.00 185 ALA A O 1
ATOM 1510 N N . ALA A 1 186 ? 7.589 7.837 -15.021 1.00 97.38 186 ALA A N 1
ATOM 1511 C CA . ALA A 1 186 ? 6.592 8.883 -15.233 1.00 97.38 186 ALA A CA 1
ATOM 1512 C C . ALA A 1 186 ? 5.231 8.508 -14.621 1.00 97.38 186 ALA A C 1
ATOM 1514 O O . ALA A 1 186 ? 4.637 9.332 -13.923 1.00 97.38 186 ALA A O 1
ATOM 1515 N N . TYR A 1 187 ? 4.783 7.264 -14.819 1.00 97.12 187 TYR A N 1
ATOM 1516 C CA . TYR A 1 187 ? 3.557 6.744 -14.208 1.00 97.12 187 TYR A CA 1
ATOM 1517 C C . TYR A 1 187 ? 3.637 6.746 -12.674 1.00 97.12 187 TYR A C 1
ATOM 1519 O O . TYR A 1 187 ? 2.771 7.313 -12.015 1.00 97.12 187 TYR A O 1
ATOM 1527 N N . VAL A 1 188 ? 4.702 6.189 -12.089 1.00 96.00 188 VAL A N 1
ATOM 1528 C CA . VAL A 1 188 ? 4.882 6.113 -10.630 1.00 96.00 188 VAL A CA 1
ATOM 1529 C C . VAL A 1 188 ? 4.874 7.513 -10.010 1.00 96.00 188 VAL A C 1
ATOM 1531 O O . VAL A 1 188 ? 4.173 7.730 -9.020 1.00 96.00 188 VAL A O 1
ATOM 1534 N N . ARG A 1 189 ? 5.557 8.486 -10.627 1.00 96.69 189 ARG A N 1
ATOM 1535 C CA . ARG A 1 189 ? 5.522 9.891 -10.190 1.00 96.69 189 ARG A CA 1
ATOM 1536 C C . ARG A 1 189 ? 4.107 10.468 -10.241 1.00 96.69 189 ARG A C 1
ATOM 1538 O O . ARG A 1 189 ? 3.682 11.119 -9.295 1.00 96.69 189 ARG A O 1
ATOM 1545 N N . GLN A 1 190 ? 3.363 10.215 -11.316 1.00 96.62 190 GLN A N 1
ATOM 1546 C CA . GLN A 1 190 ? 1.975 10.665 -11.430 1.00 96.62 190 GLN A CA 1
ATOM 1547 C C . GLN A 1 190 ? 1.081 10.029 -10.356 1.00 96.62 190 GLN A C 1
ATOM 1549 O O . GLN A 1 190 ? 0.251 10.712 -9.768 1.00 96.62 190 GLN A O 1
ATOM 1554 N N . THR A 1 191 ? 1.259 8.744 -10.051 1.00 96.12 191 THR A N 1
ATOM 1555 C CA . THR A 1 191 ? 0.453 8.069 -9.023 1.00 96.12 191 THR A CA 1
ATOM 1556 C C . THR A 1 191 ? 0.752 8.535 -7.598 1.00 96.12 191 THR A C 1
ATOM 1558 O O . THR A 1 191 ? -0.132 8.479 -6.748 1.00 96.12 191 THR A O 1
ATOM 1561 N N . ALA A 1 192 ? 1.947 9.068 -7.320 1.00 96.50 192 ALA A N 1
ATOM 1562 C CA . ALA A 1 192 ? 2.223 9.710 -6.033 1.00 96.50 192 ALA A CA 1
ATOM 1563 C C . ALA A 1 192 ? 1.301 10.917 -5.791 1.00 96.50 192 ALA A C 1
ATOM 1565 O O . ALA A 1 192 ? 0.844 11.139 -4.672 1.00 96.50 192 ALA A O 1
ATOM 1566 N N . GLN A 1 193 ? 0.958 11.651 -6.853 1.00 97.38 193 GLN A N 1
ATOM 1567 C CA . GLN A 1 193 ? 0.013 12.761 -6.778 1.00 97.38 193 GLN A CA 1
ATOM 1568 C C . GLN A 1 193 ? -1.404 12.297 -6.403 1.00 97.38 193 GLN A C 1
ATOM 1570 O O . GLN A 1 193 ? -2.077 12.993 -5.650 1.00 97.38 193 GLN A O 1
ATOM 1575 N N . ILE A 1 194 ? -1.828 11.103 -6.839 1.00 97.81 194 ILE A N 1
ATOM 1576 C CA . ILE A 1 194 ? -3.121 10.520 -6.441 1.00 97.81 194 ILE A CA 1
ATOM 1577 C C . ILE A 1 194 ? -3.190 10.373 -4.919 1.00 97.81 194 ILE A C 1
ATOM 1579 O O . ILE A 1 194 ? -4.171 10.779 -4.312 1.00 97.81 194 ILE A O 1
ATOM 1583 N N . ILE A 1 195 ? -2.128 9.867 -4.282 1.00 97.25 195 ILE A N 1
ATOM 1584 C CA . ILE A 1 195 ? -2.073 9.738 -2.817 1.00 97.25 195 ILE A CA 1
ATOM 1585 C C . ILE A 1 195 ? -2.240 11.107 -2.145 1.00 97.25 195 ILE A C 1
ATOM 1587 O O . ILE A 1 195 ? -2.965 11.228 -1.162 1.00 97.25 195 ILE A O 1
ATOM 1591 N N . ARG A 1 196 ? -1.598 12.155 -2.671 1.00 96.81 196 ARG A N 1
ATOM 1592 C CA . ARG A 1 196 ? -1.700 13.504 -2.092 1.00 96.81 196 ARG A CA 1
ATOM 1593 C C . ARG A 1 196 ? -3.100 14.095 -2.200 1.00 96.81 196 ARG A C 1
ATOM 1595 O O . ARG A 1 196 ? -3.516 14.829 -1.312 1.00 96.81 196 ARG A O 1
ATOM 1602 N N . GLU A 1 197 ? -3.809 13.764 -3.270 1.00 96.06 197 GLU A N 1
ATOM 1603 C CA . GLU A 1 197 ? -5.180 14.214 -3.508 1.00 96.06 197 GLU A CA 1
ATOM 1604 C C . GLU A 1 197 ? -6.201 13.439 -2.669 1.00 96.06 197 GLU A C 1
ATOM 1606 O O . GLU A 1 197 ? -7.121 14.051 -2.137 1.00 96.06 197 GLU A O 1
ATOM 1611 N N . GLU A 1 198 ? -6.024 12.125 -2.510 1.00 97.12 198 GLU A N 1
ATOM 1612 C CA . GLU A 1 198 ? -6.924 11.268 -1.720 1.00 97.12 198 GLU A CA 1
ATOM 1613 C C . GLU A 1 198 ? -6.750 11.447 -0.205 1.00 97.12 198 GLU A C 1
ATOM 1615 O O . GLU A 1 198 ? -7.657 11.155 0.576 1.00 97.12 198 GLU A O 1
ATOM 1620 N N . PHE A 1 199 ? -5.586 11.933 0.233 1.00 96.31 199 PHE A N 1
ATOM 1621 C CA . PHE A 1 199 ? -5.272 12.157 1.645 1.00 96.31 199 PHE A CA 1
ATOM 1622 C C . PHE A 1 199 ? -4.739 13.581 1.868 1.00 96.31 199 PHE A C 1
ATOM 1624 O O . PHE A 1 199 ? -3.582 13.746 2.281 1.00 96.31 199 PHE A O 1
ATOM 1631 N N . PRO A 1 200 ? -5.554 14.620 1.597 1.00 94.69 200 PRO A N 1
ATOM 1632 C CA . PRO A 1 200 ? -5.122 16.009 1.697 1.00 94.69 200 PRO A CA 1
ATOM 1633 C C . PRO A 1 200 ? -4.826 16.394 3.152 1.00 94.69 200 PRO A C 1
ATOM 1635 O O . PRO A 1 200 ? -5.224 15.705 4.097 1.00 94.69 200 PRO A O 1
ATOM 1638 N N . ALA A 1 201 ? -4.120 17.509 3.343 1.00 94.00 201 ALA A N 1
ATOM 1639 C CA . ALA A 1 201 ? -3.829 18.010 4.678 1.00 94.00 201 ALA A CA 1
ATOM 1640 C C . ALA A 1 201 ? -5.139 18.385 5.405 1.00 94.00 201 ALA A C 1
ATOM 1642 O O . ALA A 1 201 ? -5.924 19.179 4.874 1.00 94.00 201 ALA A O 1
ATOM 1643 N N . PRO A 1 202 ? -5.377 17.884 6.633 1.00 92.38 202 PRO A N 1
ATOM 1644 C CA . PRO A 1 202 ? -6.633 18.122 7.353 1.00 92.38 202 PRO A CA 1
ATOM 1645 C C . PRO A 1 202 ? -6.849 19.598 7.731 1.00 92.38 202 PRO A C 1
ATOM 1647 O O . PRO A 1 202 ? -7.963 19.995 8.054 1.00 92.38 202 PRO A O 1
ATOM 1650 N N . ASP A 1 203 ? -5.797 20.423 7.689 1.00 92.19 203 ASP A N 1
ATOM 1651 C CA . ASP A 1 203 ? -5.865 21.858 7.984 1.00 92.19 203 ASP A CA 1
ATOM 1652 C C . ASP A 1 203 ? -6.137 22.728 6.732 1.00 92.19 203 ASP A C 1
ATOM 1654 O O . ASP A 1 203 ? -6.388 23.928 6.862 1.00 92.19 203 ASP A O 1
ATOM 1658 N N . GLU A 1 204 ? -6.085 22.155 5.523 1.00 91.00 204 GLU A N 1
ATOM 1659 C CA . GLU A 1 204 ? -6.227 22.892 4.253 1.00 91.00 204 GLU A CA 1
ATOM 1660 C C . GLU A 1 204 ? -7.626 22.789 3.627 1.00 91.00 204 GLU A C 1
ATOM 1662 O O . GLU A 1 204 ? -7.992 23.619 2.792 1.00 91.00 204 GLU A O 1
ATOM 1667 N N . MET A 1 205 ? -8.425 21.802 4.040 1.00 88.94 205 MET A N 1
ATOM 1668 C CA . MET A 1 205 ? -9.768 21.531 3.517 1.00 88.94 205 MET A CA 1
ATOM 1669 C C . MET A 1 205 ? -10.774 21.339 4.650 1.00 88.94 205 MET A C 1
ATOM 1671 O O . MET A 1 205 ? -10.402 21.079 5.792 1.00 88.94 205 MET A O 1
ATOM 1675 N N . SER A 1 206 ? -12.070 21.469 4.359 1.00 91.62 206 SER A N 1
ATOM 1676 C CA . SER A 1 206 ? -13.087 21.177 5.370 1.00 91.62 206 SER A CA 1
ATOM 1677 C C . SER A 1 206 ? -13.255 19.670 5.568 1.00 91.62 206 SER A C 1
ATOM 1679 O O . SER A 1 206 ? -13.144 18.896 4.619 1.00 91.62 206 SER A O 1
ATOM 1681 N N . PHE A 1 207 ? -13.605 19.257 6.789 1.00 90.81 207 PHE A N 1
ATOM 1682 C CA . PHE A 1 207 ? -13.848 17.848 7.122 1.00 90.81 207 PHE A CA 1
ATOM 1683 C C . PHE A 1 207 ? -14.780 17.140 6.135 1.00 90.81 207 PHE A C 1
ATOM 1685 O O . PHE A 1 207 ? -14.514 16.021 5.717 1.00 90.81 207 PHE A O 1
ATOM 1692 N N . GLU A 1 208 ? -15.851 17.809 5.707 1.00 92.56 208 GLU A N 1
ATOM 1693 C CA . GLU A 1 208 ? -16.812 17.238 4.762 1.00 92.56 208 GLU A CA 1
ATOM 1694 C C . GLU A 1 208 ? -16.204 16.916 3.392 1.00 92.56 208 GLU A C 1
ATOM 1696 O O . GLU A 1 208 ? -16.676 15.991 2.735 1.00 92.56 208 GLU A O 1
ATOM 1701 N N . GLU A 1 209 ? -15.163 17.640 2.979 1.00 89.38 209 GLU A N 1
ATOM 1702 C CA . GLU A 1 209 ? -14.484 17.444 1.696 1.00 89.38 209 GLU A CA 1
ATOM 1703 C C . GLU A 1 209 ? -13.398 16.366 1.760 1.00 89.38 209 GLU A C 1
ATOM 1705 O O . GLU A 1 209 ? -13.109 15.757 0.738 1.00 89.38 209 GLU A O 1
ATOM 1710 N N . HIS A 1 210 ? -12.806 16.117 2.934 1.00 90.50 210 HIS A N 1
ATOM 1711 C CA . HIS A 1 210 ? -11.694 15.171 3.084 1.00 90.50 210 HIS A CA 1
ATOM 1712 C C . HIS A 1 210 ? -12.016 13.947 3.953 1.00 90.50 210 HIS A C 1
ATOM 1714 O O . HIS A 1 210 ? -11.131 13.146 4.227 1.00 90.50 210 HIS A O 1
ATOM 1720 N N . LYS A 1 211 ? -13.248 13.771 4.444 1.00 93.75 211 LYS A N 1
ATOM 1721 C CA . LYS A 1 211 ? -13.621 12.649 5.336 1.00 93.75 211 LYS A CA 1
ATOM 1722 C C . LYS A 1 211 ? -13.594 11.262 4.683 1.00 93.75 211 LYS A C 1
ATOM 1724 O O . LYS A 1 211 ? -13.607 10.268 5.402 1.00 93.75 211 LYS A O 1
ATOM 1729 N N . PHE A 1 212 ? -13.544 11.195 3.356 1.00 96.69 212 PHE A N 1
ATOM 1730 C CA . PHE A 1 212 ? -13.380 9.963 2.591 1.00 96.69 212 PHE A CA 1
ATOM 1731 C C . PHE A 1 212 ? -12.205 10.112 1.632 1.00 96.69 212 PHE A C 1
ATOM 1733 O O . PHE A 1 212 ? -11.899 11.216 1.192 1.00 96.69 212 PHE A O 1
ATOM 1740 N N . GLY A 1 213 ? -11.567 8.991 1.328 1.00 97.00 213 GLY A N 1
ATOM 1741 C CA . GLY A 1 213 ? -10.469 8.907 0.375 1.00 97.00 213 GLY A CA 1
ATOM 1742 C C . GLY A 1 213 ? -9.920 7.494 0.362 1.00 97.00 213 GLY A C 1
ATOM 1743 O O . GLY A 1 213 ? -10.027 6.772 1.363 1.00 97.00 213 GLY A O 1
ATOM 1744 N N . GLY A 1 214 ? -9.358 7.062 -0.753 1.00 98.00 214 GLY A N 1
ATOM 1745 C CA . GLY A 1 214 ? -8.916 5.682 -0.830 1.00 98.00 214 GLY A CA 1
ATOM 1746 C C . GLY A 1 214 ? -8.035 5.371 -2.014 1.00 98.00 214 GLY A C 1
ATOM 1747 O O . GLY A 1 214 ? -8.168 5.932 -3.100 1.00 98.00 214 GLY A O 1
ATOM 1748 N N . ILE A 1 215 ? -7.119 4.437 -1.786 1.00 98.56 215 ILE A N 1
ATOM 1749 C CA . ILE A 1 215 ? -6.217 3.933 -2.811 1.00 98.56 215 ILE A CA 1
ATOM 1750 C C . ILE A 1 215 ? -6.093 2.419 -2.725 1.00 98.56 215 ILE A C 1
ATOM 1752 O O . ILE A 1 215 ? -6.045 1.832 -1.638 1.00 98.56 215 ILE A O 1
ATOM 1756 N N . VAL A 1 216 ? -5.933 1.800 -3.885 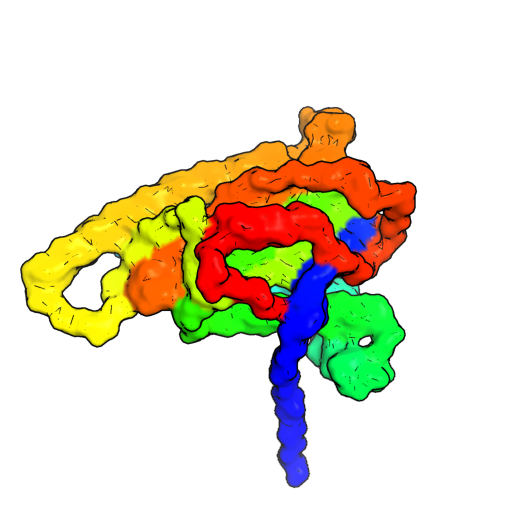1.00 98.25 216 VAL A N 1
ATOM 1757 C CA . VAL A 1 216 ? -5.369 0.460 -4.021 1.00 98.25 216 VAL A CA 1
ATOM 1758 C C . VAL A 1 216 ? -4.059 0.580 -4.777 1.00 98.25 216 VAL A C 1
ATOM 1760 O O . VAL A 1 216 ? -3.951 1.348 -5.729 1.00 98.25 216 VAL A O 1
ATOM 1763 N N . SER A 1 217 ? -3.043 -0.162 -4.356 1.00 96.56 217 SER A N 1
ATOM 1764 C CA . SER A 1 217 ? -1.788 -0.243 -5.105 1.00 96.56 217 SER A CA 1
ATOM 1765 C C . SER A 1 217 ? -1.421 -1.688 -5.357 1.00 96.56 217 SER A C 1
ATOM 1767 O O . SER A 1 217 ? -1.804 -2.565 -4.588 1.00 96.56 217 SER A O 1
ATOM 1769 N N . ALA A 1 218 ? -0.678 -1.929 -6.431 1.00 94.94 218 ALA A N 1
ATOM 1770 C CA . ALA A 1 218 ? -0.139 -3.235 -6.752 1.00 94.94 218 ALA A CA 1
ATOM 1771 C C . ALA A 1 218 ? 1.319 -3.133 -7.191 1.00 94.94 218 ALA A C 1
ATOM 1773 O O . ALA A 1 218 ? 1.724 -2.195 -7.886 1.00 94.94 218 ALA A O 1
ATOM 1774 N N . GLY A 1 219 ? 2.116 -4.126 -6.821 1.00 92.69 219 GLY A N 1
ATOM 1775 C CA . GLY A 1 219 ? 3.431 -4.309 -7.409 1.00 92.69 219 GLY A CA 1
ATOM 1776 C C . GLY A 1 219 ? 3.916 -5.741 -7.280 1.00 92.69 219 GLY A C 1
ATOM 1777 O O . GLY A 1 219 ? 3.784 -6.371 -6.228 1.00 92.69 219 GLY A O 1
ATOM 1778 N N . GLY A 1 220 ? 4.535 -6.246 -8.335 1.00 92.00 220 GLY A N 1
ATOM 1779 C CA . GLY A 1 220 ? 5.050 -7.606 -8.387 1.00 92.00 220 GLY A CA 1
ATOM 1780 C C . GLY A 1 220 ? 6.247 -7.723 -9.319 1.00 92.00 220 GLY A C 1
ATOM 1781 O O . GLY A 1 220 ? 6.681 -6.751 -9.943 1.00 92.00 220 GLY A O 1
ATOM 1782 N N . ARG A 1 221 ? 6.792 -8.937 -9.382 1.00 90.81 221 ARG A N 1
ATOM 1783 C CA . ARG A 1 221 ? 7.900 -9.294 -10.267 1.00 90.81 221 ARG A CA 1
ATOM 1784 C C . ARG A 1 221 ? 7.722 -10.701 -10.824 1.00 90.81 221 ARG A C 1
ATOM 1786 O O . ARG A 1 221 ? 7.371 -11.611 -10.073 1.00 90.81 221 ARG A O 1
ATOM 1793 N N . LYS A 1 222 ? 8.052 -10.893 -12.101 1.00 90.69 222 LYS A N 1
ATOM 1794 C CA . LYS A 1 222 ? 8.249 -12.202 -12.732 1.00 90.69 222 LYS A CA 1
ATOM 1795 C C . LYS A 1 222 ? 9.508 -12.188 -13.588 1.00 90.69 222 LYS A C 1
ATOM 1797 O O . LYS A 1 222 ? 9.538 -11.560 -14.643 1.00 90.69 222 LYS A O 1
ATOM 1802 N N . GLY A 1 223 ? 10.545 -12.894 -13.135 1.00 88.12 223 GLY A N 1
ATOM 1803 C CA . GLY A 1 223 ? 11.856 -12.870 -13.792 1.00 88.12 223 GLY A CA 1
ATOM 1804 C C . GLY A 1 223 ? 12.365 -11.427 -13.961 1.00 88.12 223 GLY A C 1
ATOM 1805 O O . GLY A 1 223 ? 12.469 -10.724 -12.951 1.00 88.12 223 GLY A O 1
ATOM 1806 N N . PRO A 1 224 ? 12.641 -10.964 -15.198 1.00 89.69 224 PRO A N 1
ATOM 1807 C CA . PRO A 1 224 ? 13.092 -9.599 -15.452 1.00 89.69 224 PRO A CA 1
ATOM 1808 C C . PRO A 1 224 ? 11.974 -8.554 -15.460 1.00 89.69 224 PRO A C 1
ATOM 1810 O O . PRO A 1 224 ? 12.282 -7.365 -15.467 1.00 89.69 224 PRO A O 1
ATOM 1813 N N . VAL A 1 225 ? 10.703 -8.964 -15.461 1.00 92.75 225 VAL A N 1
ATOM 1814 C CA . VAL A 1 225 ? 9.553 -8.062 -15.583 1.00 92.75 225 VAL A CA 1
ATOM 1815 C C . VAL A 1 225 ? 9.083 -7.622 -14.204 1.00 92.75 225 VAL A C 1
ATOM 1817 O O . VAL A 1 225 ? 8.766 -8.447 -13.344 1.00 92.75 225 VAL A O 1
ATOM 1820 N N . PHE A 1 226 ? 8.981 -6.315 -14.012 1.00 93.88 226 PHE A N 1
ATOM 1821 C CA . PHE A 1 226 ? 8.437 -5.677 -12.824 1.00 93.88 226 PHE A CA 1
ATOM 1822 C C . PHE A 1 226 ? 7.169 -4.915 -13.185 1.00 93.88 226 PHE A C 1
ATOM 1824 O O . PHE A 1 226 ? 7.001 -4.445 -14.312 1.00 93.88 226 PHE A O 1
ATOM 1831 N N . THR A 1 227 ? 6.279 -4.779 -12.209 1.00 94.88 227 THR A N 1
ATOM 1832 C CA . THR A 1 227 ? 4.984 -4.133 -12.410 1.00 94.88 227 THR A CA 1
ATOM 1833 C C . THR A 1 227 ? 4.689 -3.123 -11.315 1.00 94.88 227 THR A C 1
ATOM 1835 O O . THR A 1 227 ? 5.179 -3.206 -10.180 1.00 94.88 227 THR A O 1
ATOM 1838 N N . SER A 1 228 ? 3.886 -2.129 -11.670 1.00 95.62 228 SER A N 1
ATOM 1839 C CA . SER A 1 228 ? 3.372 -1.143 -10.733 1.00 95.62 228 SER A CA 1
ATOM 1840 C C . SER A 1 228 ? 1.975 -0.719 -11.149 1.00 95.62 228 SER A C 1
ATOM 1842 O O . SER A 1 228 ? 1.725 -0.472 -12.324 1.00 95.62 228 SER A O 1
ATOM 1844 N N . MET A 1 229 ? 1.101 -0.550 -10.170 1.00 96.94 229 MET A N 1
ATOM 1845 C CA . MET A 1 229 ? -0.219 0.036 -10.347 1.00 96.94 229 MET A CA 1
ATOM 1846 C C . MET A 1 229 ? -0.601 0.804 -9.082 1.00 96.94 229 MET A C 1
ATOM 1848 O O . MET A 1 229 ? -0.215 0.411 -7.975 1.00 96.94 229 MET A O 1
ATOM 1852 N N . LEU A 1 230 ? -1.329 1.903 -9.243 1.00 98.00 230 LEU A N 1
ATOM 185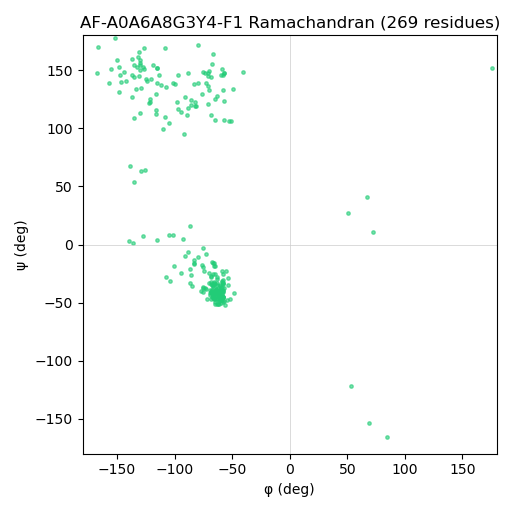3 C CA . LEU A 1 230 ? -2.066 2.540 -8.160 1.00 98.00 230 LEU A CA 1
ATOM 1854 C C . LEU A 1 230 ? -3.317 3.202 -8.730 1.00 98.00 230 LEU A C 1
ATOM 1856 O O . LEU A 1 230 ? -3.220 3.968 -9.685 1.00 98.00 230 LEU A O 1
ATOM 1860 N N . GLU A 1 231 ? -4.455 2.938 -8.101 1.00 98.00 231 GLU A N 1
ATOM 1861 C CA . GLU A 1 231 ? -5.758 3.479 -8.478 1.00 98.00 231 GLU A CA 1
ATOM 1862 C C . GLU A 1 231 ? -6.480 4.071 -7.268 1.00 98.00 231 GLU A C 1
ATOM 1864 O O . GLU A 1 231 ? -6.223 3.699 -6.116 1.00 98.00 231 GLU A O 1
ATOM 1869 N N . ARG A 1 232 ? -7.398 5.001 -7.546 1.00 98.19 232 ARG A N 1
ATOM 1870 C CA . ARG A 1 232 ? -8.322 5.541 -6.540 1.00 98.19 232 ARG A CA 1
ATOM 1871 C C . ARG A 1 232 ? -9.385 4.508 -6.205 1.00 98.19 232 ARG A C 1
ATOM 1873 O O . ARG A 1 232 ? -9.819 3.756 -7.074 1.00 98.19 232 ARG A O 1
ATOM 1880 N N . VAL A 1 233 ? -9.836 4.514 -4.958 1.00 98.12 233 VAL A N 1
ATOM 1881 C CA . VAL A 1 233 ? -10.939 3.670 -4.499 1.00 98.12 233 VAL A CA 1
ATOM 1882 C C . VAL A 1 233 ? -11.853 4.496 -3.617 1.00 98.12 233 VAL A C 1
ATOM 1884 O O . VAL A 1 233 ? -11.404 5.095 -2.645 1.00 98.12 233 VAL A O 1
ATOM 1887 N N . GLU A 1 234 ? -13.139 4.504 -3.941 1.00 96.94 234 GLU A N 1
ATOM 1888 C CA . GLU A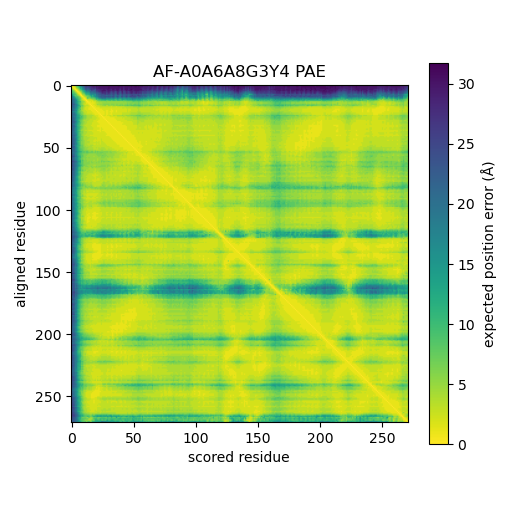 1 234 ? -14.147 5.198 -3.148 1.00 96.94 234 GLU A CA 1
ATOM 1889 C C . GLU A 1 234 ? -14.571 4.305 -1.965 1.00 96.94 234 GLU A C 1
ATOM 1891 O O . GLU A 1 234 ? -15.052 3.193 -2.197 1.00 96.94 234 GLU A O 1
ATOM 1896 N N . PRO A 1 235 ? -14.379 4.735 -0.702 1.00 96.62 235 PRO A N 1
ATOM 1897 C CA . PRO A 1 235 ? -14.832 3.970 0.459 1.00 96.62 235 PRO A CA 1
ATOM 1898 C C . PRO A 1 235 ? -16.363 3.937 0.553 1.00 96.62 235 PRO A C 1
ATOM 1900 O O . PRO A 1 235 ? -17.019 4.950 0.306 1.00 96.62 235 PRO A O 1
ATOM 1903 N N . ASP A 1 236 ? -16.934 2.822 1.008 1.00 96.19 236 ASP A N 1
ATOM 1904 C CA . ASP A 1 236 ? -18.353 2.709 1.341 1.00 96.19 236 ASP A CA 1
ATOM 1905 C C . ASP A 1 236 ? -18.669 3.564 2.585 1.00 96.19 236 ASP A C 1
ATOM 1907 O O . ASP A 1 236 ? -18.253 3.228 3.704 1.00 96.19 236 ASP A O 1
ATOM 1911 N N . PRO A 1 237 ? -19.441 4.659 2.443 1.00 94.88 237 PRO A N 1
ATOM 1912 C CA . PRO A 1 237 ? -19.754 5.544 3.558 1.00 94.88 237 PRO A CA 1
ATOM 1913 C C . PRO A 1 237 ? -20.615 4.873 4.637 1.00 94.88 237 PRO A C 1
ATOM 1915 O O . PRO A 1 237 ? -20.671 5.383 5.756 1.00 94.88 237 PRO A O 1
ATOM 1918 N N . GLY A 1 238 ? -21.283 3.758 4.321 1.00 94.19 238 GLY A N 1
ATOM 1919 C CA . GLY A 1 238 ? -22.097 2.974 5.249 1.00 94.19 238 GLY A CA 1
ATOM 1920 C C . GLY A 1 238 ? -21.351 1.832 5.940 1.00 94.19 238 GLY A C 1
ATOM 1921 O O . GLY A 1 238 ? -21.978 1.066 6.667 1.00 94.19 238 GLY A O 1
ATOM 1922 N N . ARG A 1 239 ? -20.034 1.684 5.735 1.00 94.88 239 ARG A N 1
ATOM 1923 C CA . ARG A 1 239 ? -19.281 0.533 6.261 1.00 94.88 239 ARG A CA 1
ATOM 1924 C C . ARG A 1 239 ? -19.251 0.459 7.789 1.00 94.88 239 ARG A C 1
ATOM 1926 O O . ARG A 1 239 ? -19.211 -0.636 8.349 1.00 94.88 239 ARG A O 1
ATOM 1933 N N . PHE A 1 240 ? -19.210 1.605 8.467 1.00 95.44 240 PHE A N 1
ATOM 1934 C CA . PHE A 1 240 ? -19.079 1.669 9.920 1.00 95.44 240 PHE A CA 1
ATOM 1935 C C . PHE A 1 240 ? -20.136 2.585 10.536 1.00 95.44 240 PHE A C 1
ATOM 1937 O O . PHE A 1 240 ? -20.081 3.801 10.374 1.00 95.44 240 PHE A O 1
ATOM 1944 N N . ASP A 1 241 ? -21.048 1.989 11.305 1.00 90.19 241 ASP A N 1
ATOM 1945 C CA . ASP A 1 241 ? -22.088 2.712 12.050 1.00 90.19 241 ASP A CA 1
ATOM 1946 C C . ASP A 1 241 ? -21.617 3.189 13.434 1.00 90.19 241 ASP A C 1
ATOM 1948 O O . ASP A 1 241 ? -22.197 4.104 14.022 1.00 90.19 241 ASP A O 1
ATOM 1952 N N . GLU A 1 242 ? -20.564 2.563 13.969 1.00 91.25 242 GLU A N 1
ATOM 1953 C CA . GLU A 1 242 ? -20.022 2.848 15.296 1.00 91.25 242 GLU A CA 1
ATOM 1954 C C . GLU A 1 242 ? -18.555 3.294 15.222 1.00 91.25 242 GLU A C 1
ATOM 1956 O O . GLU A 1 242 ? -17.770 2.745 14.426 1.00 91.25 242 GLU A O 1
ATOM 1961 N N . PRO A 1 243 ? -18.154 4.257 16.073 1.00 91.19 243 PRO A N 1
ATOM 1962 C CA . PRO A 1 243 ? -16.769 4.664 16.171 1.00 91.19 243 PRO A CA 1
ATOM 1963 C C . PRO A 1 243 ? -15.909 3.557 16.765 1.00 91.19 243 PRO A C 1
ATOM 1965 O O . PRO A 1 243 ? -16.364 2.699 17.522 1.00 91.19 243 PRO A O 1
ATOM 1968 N N . VAL A 1 244 ? -14.624 3.598 16.438 1.00 95.00 244 VAL A N 1
ATOM 1969 C CA . VAL A 1 244 ? -13.621 2.696 16.997 1.00 95.00 244 VAL A CA 1
ATOM 1970 C C . VAL A 1 244 ? -12.735 3.473 17.968 1.00 95.00 244 VAL A C 1
ATOM 1972 O O . VAL A 1 244 ? -12.311 4.583 17.677 1.00 95.00 244 VAL A O 1
ATOM 1975 N N . GLU A 1 245 ? -12.441 2.908 19.140 1.00 94.44 245 GLU A N 1
ATOM 1976 C CA . GLU A 1 245 ? -11.588 3.579 20.139 1.00 94.44 245 GLU A CA 1
ATOM 1977 C C . GLU A 1 245 ? -10.114 3.179 20.034 1.00 94.44 245 GLU A C 1
ATOM 1979 O O . GLU A 1 245 ? -9.221 3.886 20.497 1.00 94.44 245 GLU A O 1
ATOM 1984 N N . LYS A 1 246 ? -9.842 1.991 19.488 1.00 94.81 246 LYS A N 1
ATOM 1985 C CA . LYS A 1 246 ? -8.507 1.394 19.446 1.00 94.81 246 LYS A CA 1
ATOM 1986 C C . LYS A 1 246 ? -8.326 0.624 18.146 1.00 94.81 246 LYS A C 1
ATOM 1988 O O . LYS A 1 246 ? -9.295 0.023 17.694 1.00 94.81 246 LYS A O 1
ATOM 1993 N N . PRO A 1 247 ? -7.101 0.551 17.592 1.00 96.31 247 PRO A N 1
ATOM 1994 C CA . PRO A 1 247 ? -6.844 -0.268 16.415 1.00 96.31 247 PRO A CA 1
ATOM 1995 C C . PRO A 1 247 ? -7.396 -1.680 16.605 1.00 96.31 247 PRO A C 1
ATOM 1997 O O . PRO A 1 247 ? -7.209 -2.259 17.676 1.00 96.31 247 PRO A O 1
ATOM 2000 N N . THR A 1 248 ? -8.088 -2.223 15.616 1.00 95.94 248 THR A N 1
ATOM 2001 C CA . THR A 1 248 ? -8.690 -3.556 15.712 1.00 95.94 248 THR A CA 1
ATOM 2002 C C . THR A 1 248 ? -8.721 -4.224 14.350 1.00 95.94 248 THR A C 1
ATOM 2004 O O . THR A 1 248 ? -8.770 -3.540 13.326 1.00 95.94 248 THR A O 1
ATOM 2007 N N . LEU A 1 249 ? -8.693 -5.555 14.345 1.00 96.69 249 LEU A N 1
ATOM 2008 C CA . LEU A 1 249 ? -9.002 -6.316 13.144 1.00 96.69 249 LEU A CA 1
ATOM 2009 C C . LEU A 1 249 ? -10.506 -6.246 12.875 1.00 96.69 249 LEU A C 1
ATOM 2011 O O . LEU A 1 249 ? -11.315 -6.291 13.805 1.00 96.69 249 LEU A O 1
ATOM 2015 N N . VAL A 1 250 ? -10.847 -6.092 11.603 1.00 96.88 250 VAL A N 1
ATOM 2016 C CA . VAL A 1 250 ? -12.204 -6.117 11.054 1.00 96.88 250 VAL A CA 1
ATOM 2017 C C . VAL A 1 250 ? -12.187 -6.930 9.765 1.00 96.88 250 VAL A C 1
ATOM 2019 O O . VAL A 1 250 ? -11.135 -7.076 9.140 1.00 96.88 250 VAL A O 1
ATOM 2022 N N . GLU A 1 251 ? -13.347 -7.414 9.333 1.00 96.19 251 GLU A N 1
ATOM 2023 C CA . GLU A 1 251 ? -13.475 -8.022 8.008 1.00 96.19 251 GLU A CA 1
ATOM 2024 C C . GLU A 1 251 ? -13.106 -7.014 6.905 1.00 96.19 251 GLU A C 1
ATOM 2026 O O . GLU A 1 251 ? -13.329 -5.794 7.016 1.00 96.19 251 GLU A O 1
ATOM 2031 N N . ALA A 1 252 ? -12.506 -7.526 5.832 1.00 94.50 252 ALA A N 1
ATOM 2032 C CA . ALA A 1 252 ? -12.236 -6.758 4.629 1.00 94.50 252 ALA A CA 1
ATOM 2033 C C . ALA A 1 252 ? -13.544 -6.192 4.049 1.00 94.50 252 ALA A C 1
ATOM 2035 O O . ALA A 1 252 ? -14.613 -6.786 4.162 1.00 94.50 252 ALA A O 1
ATOM 2036 N N . GLY A 1 253 ? -13.457 -4.997 3.465 1.00 93.81 253 GLY A N 1
ATOM 2037 C CA . GLY A 1 253 ? -14.627 -4.298 2.935 1.00 93.81 253 GLY A CA 1
ATOM 2038 C C . GLY A 1 253 ? -15.041 -4.830 1.571 1.00 93.81 253 GLY A C 1
ATOM 2039 O O . GLY A 1 253 ? -14.305 -5.592 0.941 1.00 93.81 253 GLY A O 1
ATOM 2040 N N . LEU A 1 254 ? -16.195 -4.378 1.082 1.00 95.69 254 LEU A N 1
ATOM 2041 C CA . LEU A 1 254 ? -16.658 -4.703 -0.270 1.00 95.69 254 LEU A CA 1
ATOM 2042 C C . LEU A 1 254 ? -15.665 -4.234 -1.339 1.00 95.69 254 LEU A C 1
ATOM 2044 O O . LEU A 1 254 ? -15.496 -4.905 -2.354 1.00 95.69 254 LEU A O 1
ATOM 2048 N N . GLU A 1 255 ? -14.948 -3.146 -1.076 1.00 97.50 255 GLU A N 1
ATOM 2049 C CA . GLU A 1 255 ? -13.918 -2.598 -1.953 1.00 97.50 255 GLU A CA 1
ATOM 2050 C C . GLU A 1 255 ? -12.752 -3.577 -2.138 1.00 97.50 255 GLU A C 1
ATOM 2052 O O . GLU A 1 255 ? -12.119 -3.607 -3.192 1.00 97.50 255 GLU A O 1
ATOM 2057 N N . ALA A 1 256 ? -12.468 -4.425 -1.141 1.00 96.00 256 ALA A N 1
ATOM 2058 C CA . ALA A 1 256 ? -11.460 -5.468 -1.286 1.00 96.00 256 ALA A CA 1
ATOM 2059 C C . ALA A 1 256 ? -11.899 -6.501 -2.335 1.00 96.00 256 ALA A C 1
ATOM 2061 O O . ALA A 1 256 ? -11.118 -6.838 -3.221 1.00 96.00 256 ALA A O 1
ATOM 2062 N N . VAL A 1 257 ? -13.161 -6.932 -2.285 1.00 94.12 257 VAL A N 1
ATOM 2063 C CA . VAL A 1 257 ? -13.735 -7.881 -3.251 1.00 94.12 257 VAL A CA 1
ATOM 2064 C C . VAL A 1 257 ? -13.840 -7.257 -4.645 1.00 94.12 257 VAL A C 1
ATOM 2066 O O . VAL A 1 257 ? -13.507 -7.905 -5.632 1.00 94.12 257 VAL A O 1
ATOM 2069 N N . GLN A 1 258 ? -14.267 -5.996 -4.737 1.00 95.19 258 GLN A N 1
ATOM 2070 C CA . GLN A 1 258 ? -14.380 -5.274 -6.009 1.00 95.19 258 GLN A CA 1
ATOM 2071 C C . GLN A 1 258 ? -13.016 -5.107 -6.677 1.00 95.19 258 GLN A C 1
ATOM 2073 O O . GLN A 1 258 ? -12.836 -5.516 -7.818 1.00 95.19 258 GLN A O 1
ATOM 2078 N N . THR A 1 259 ? -12.026 -4.594 -5.941 1.00 96.31 259 THR A N 1
ATOM 2079 C CA . THR A 1 259 ? -10.670 -4.412 -6.480 1.00 96.31 259 THR A CA 1
ATOM 2080 C C . THR A 1 259 ? -10.014 -5.736 -6.858 1.00 96.31 259 THR A C 1
ATOM 2082 O O . THR A 1 259 ? -9.259 -5.776 -7.821 1.00 96.31 259 THR A O 1
ATOM 2085 N N . GLU A 1 260 ? -10.300 -6.825 -6.144 1.00 94.25 260 GLU A N 1
ATOM 2086 C CA . GLU A 1 260 ? -9.861 -8.166 -6.537 1.00 94.25 260 GLU A CA 1
ATOM 2087 C C . GLU A 1 260 ? -10.467 -8.580 -7.886 1.00 94.25 260 GLU A C 1
ATOM 2089 O O . GLU A 1 260 ? -9.727 -8.934 -8.799 1.00 94.25 260 GLU A O 1
ATOM 2094 N N . GLN A 1 261 ? -11.788 -8.471 -8.041 1.00 93.69 261 GLN A N 1
ATOM 2095 C CA . GLN A 1 261 ? -12.499 -8.883 -9.257 1.00 93.69 261 GLN A CA 1
ATOM 2096 C C . GLN A 1 261 ? -12.171 -8.028 -10.485 1.00 93.69 261 GLN A C 1
ATOM 2098 O O . GLN A 1 261 ? -12.176 -8.534 -11.605 1.00 93.69 261 GLN A O 1
ATOM 2103 N N . GLU A 1 262 ? -11.936 -6.73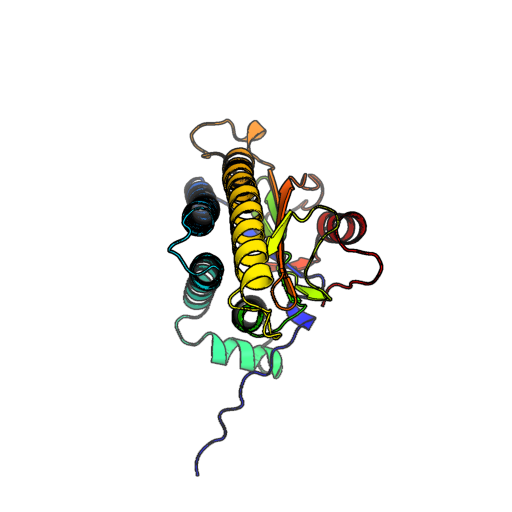3 -10.291 1.00 95.56 262 GLU A N 1
ATOM 2104 C CA . GLU A 1 262 ? -11.706 -5.787 -11.385 1.00 95.56 262 GLU A CA 1
ATOM 2105 C C . GLU A 1 262 ? -10.245 -5.767 -11.847 1.00 95.56 262 GLU A C 1
ATOM 2107 O O . GLU A 1 262 ? -9.973 -5.585 -13.037 1.00 95.56 262 GLU A O 1
ATOM 2112 N N . LEU A 1 263 ? -9.299 -5.937 -10.917 1.00 95.81 263 LEU A N 1
ATOM 2113 C CA . LEU A 1 263 ? -7.882 -5.678 -11.181 1.00 95.81 263 LEU A CA 1
ATOM 2114 C C . LEU A 1 263 ? -7.047 -6.951 -11.292 1.00 95.81 263 LEU A C 1
ATOM 2116 O O . LEU A 1 263 ? -6.017 -6.932 -11.974 1.00 95.81 263 LEU A O 1
ATOM 2120 N N . LEU A 1 264 ? -7.436 -8.048 -10.638 1.00 93.44 264 LEU A N 1
ATOM 2121 C CA . LEU A 1 264 ? -6.693 -9.297 -10.768 1.00 93.44 264 LEU A CA 1
ATOM 2122 C C . LEU A 1 264 ? -7.132 -10.055 -12.028 1.00 93.44 264 LEU A C 1
ATOM 2124 O O . LEU A 1 264 ? -8.325 -10.141 -12.320 1.00 93.44 264 LEU A O 1
ATOM 2128 N N . PRO A 1 265 ? -6.187 -10.635 -12.790 1.00 90.38 265 PRO A N 1
ATOM 2129 C CA . PRO A 1 265 ? -6.537 -11.581 -13.843 1.00 90.38 265 PRO A CA 1
ATOM 2130 C C . PRO A 1 265 ? -7.346 -12.757 -13.275 1.00 90.38 265 PRO A C 1
ATOM 2132 O O . PRO A 1 265 ? -7.070 -13.207 -12.169 1.00 90.38 265 PRO A O 1
ATOM 2135 N N . GLU A 1 266 ? -8.279 -13.322 -14.053 1.00 80.94 266 GLU A N 1
ATOM 2136 C CA . GLU A 1 266 ? -9.181 -14.406 -13.599 1.00 80.94 266 GLU A CA 1
ATOM 2137 C C . GLU A 1 266 ? -8.463 -15.645 -13.027 1.00 80.94 266 GLU A C 1
ATOM 2139 O O . GLU A 1 266 ? -9.061 -16.431 -12.294 1.00 80.94 266 GLU A O 1
ATOM 2144 N N . SER A 1 267 ? -7.197 -15.860 -13.399 1.00 78.62 267 SER A N 1
ATOM 2145 C CA . SER A 1 267 ? -6.376 -16.971 -12.915 1.00 78.62 267 SER A CA 1
ATOM 2146 C C . SER A 1 267 ? -5.708 -16.718 -11.566 1.00 78.62 267 SER A C 1
ATOM 2148 O O . SER A 1 267 ? -5.178 -17.666 -10.989 1.00 78.62 267 SER A O 1
ATOM 2150 N N . GLU A 1 268 ? -5.685 -15.472 -11.095 1.00 84.12 268 GLU A N 1
ATOM 2151 C CA . GLU A 1 268 ? -4.998 -15.084 -9.869 1.00 84.12 268 GLU A CA 1
ATOM 2152 C C . GLU A 1 268 ? -5.954 -15.030 -8.679 1.00 84.12 268 GLU A C 1
ATOM 2154 O O . GLU A 1 268 ? -7.124 -14.675 -8.808 1.00 84.12 268 GLU A O 1
ATOM 2159 N N . VAL A 1 269 ? -5.446 -15.392 -7.503 1.00 77.56 269 VAL A N 1
ATOM 2160 C CA . VAL A 1 269 ? -6.222 -15.465 -6.260 1.00 77.56 269 VAL A CA 1
ATOM 2161 C C . VAL A 1 269 ? -5.501 -14.743 -5.133 1.00 77.56 269 VAL A C 1
ATOM 2163 O O . VAL A 1 269 ? -4.271 -14.782 -5.046 1.00 77.56 269 VAL A O 1
ATOM 2166 N N . VAL A 1 270 ? -6.263 -14.103 -4.247 1.00 78.25 270 VAL A N 1
ATOM 2167 C CA . VAL A 1 270 ? -5.720 -13.534 -3.008 1.00 78.25 270 VAL A CA 1
ATOM 2168 C C . VAL A 1 270 ? -5.324 -14.667 -2.053 1.00 78.25 270 VAL A C 1
ATOM 2170 O O . VAL A 1 270 ? -6.073 -15.629 -1.870 1.00 78.25 270 VAL A O 1
ATOM 2173 N N . LEU A 1 271 ? -4.119 -14.552 -1.491 1.00 75.56 271 LEU A N 1
ATOM 2174 C CA . LEU A 1 271 ? -3.454 -15.520 -0.613 1.00 75.56 271 LEU A CA 1
ATOM 2175 C C . LEU A 1 271 ? -3.699 -15.235 0.870 1.00 75.56 271 LEU A C 1
ATOM 2177 O O . LEU A 1 271 ? -3.793 -14.041 1.239 1.00 75.56 271 LEU A O 1
#

Secondary structure (DSSP, 8-state):
-----------GGGTTTEEEEEE--SHHHHHHHHHHHHHHHHHHHHHHHHHH-TTS-HHHHHHHHHHHHHHHHHHHHHHHHGGGHHHHHHHHHTTS--SHHHHHHHHHHHHHHHHHHTTT-TTEEE--EEEEETTEEEEE--EEESS--TT-EEEE-GGG--SPPPHHHHHHHHHHHHHHHHHHHHHHHHHHHHHHHHS--TTTS-HHHHS-EEEEEEEEEETTEEEEEEEE----TTS-SS--SS-EEEEPPHHHHHHHHHHS-TT--B-

Radius of gyration: 19.65 Å; Cα contacts (8 Å, |Δi|>4): 455; chains: 1; bounding box: 48×51×55 Å

Mean predicted aligned error: 5.37 Å

Solvent-accessible surface area (backbone atoms only — not comparable to full-atom values): 14318 Å² total; per-residue (Å²): 140,78,79,80,74,84,70,87,75,72,63,58,68,61,36,43,68,28,17,41,40,34,49,34,90,44,76,66,46,43,46,53,52,29,53,52,48,49,52,54,22,50,39,35,37,52,29,16,54,37,39,55,36,90,88,44,59,62,65,59,29,56,45,56,42,50,51,56,52,43,52,54,42,51,54,51,36,37,70,74,55,38,92,50,32,65,61,43,20,48,33,25,74,74,64,78,36,91,47,74,64,24,54,51,32,33,37,47,49,38,51,41,52,51,61,64,43,47,83,76,43,66,38,37,17,45,42,38,36,40,33,33,44,80,48,29,34,34,45,30,59,40,37,27,49,40,27,66,44,76,77,39,47,63,29,44,36,71,90,47,51,91,69,89,61,58,69,76,56,40,56,49,49,45,52,51,20,54,50,32,24,38,52,42,16,55,50,39,38,54,44,21,51,50,47,51,67,41,45,50,59,73,90,81,52,56,65,90,78,61,31,52,21,22,37,38,36,38,39,18,30,48,77,30,38,35,30,41,35,66,47,81,38,83,55,68,85,79,76,65,94,66,88,57,91,55,71,40,80,42,73,48,54,71,62,55,57,48,52,45,70,71,33,39,50,94,89,47,49,79,81

Sequence (271 aa):
MSGDREQFNGDASVLYQTAVRTPLPTPDDERVFHENMMNVADAREQRAEMLADPDVPLLAAYEAEQERLAESFERRLRHLTGDDYTEVAMAYHDGERDDRIGALTSYYLEALWRIQQRTTISEMLFFPLILRYPDSFTVNVRFASGYTTTESVWYESPEHMSEELEADHADTYYSESLYSQKQAAAYVRQTAQIIREEFPAPDEMSFEEHKFGGIVSAGGRKGPVFTSMLERVEPDPGRFDEPVEKPTLVEAGLEAVQTEQELLPESEVVL